Protein AF-A0A182IQT1-F1 (afdb_monomer)

InterPro domains:
  IPR043441 Junction-associated protein Tjap1/BEGAIN [PTHR28664] (55-244)
  IPR060087 BEGAIN-like, coiled-coil domain [PF27583] (63-150)

Secondary structure (DSSP, 8-state):
-HHHHHHHHHHHHHHHTTSS---S------------------------SSHHHHHHHHHHHHHHHHHHHHHHHHHHHHHHHHHHHHHHHHHHHHHHHHHHHHHHHHHHHHHHHHHHHHHHHHHHHHHHHHHHHHHHHHHHHHHHHHHHHHHHHHHHHHHHHHHHHHHHHHHHHHHHHHHHHHHT-GGGS----GGGS-HHHHHHHHHHHHHTTS----------------------------PPP--SSPPPP-----------

Organism: Anopheles atroparvus (NCBI:txid41427)

pLDDT: mean 73.9, std 24.23, range [28.66, 98.81]

Structure (mmCIF, N/CA/C/O backbone):
data_AF-A0A182IQT1-F1
#
_entry.id   AF-A0A182IQT1-F1
#
loop_
_atom_site.group_PDB
_atom_site.id
_atom_site.type_symbol
_atom_site.label_atom_id
_atom_site.label_alt_id
_atom_site.label_comp_id
_atom_site.label_asym_id
_atom_site.label_entity_id
_atom_site.label_seq_id
_atom_site.pdbx_PDB_ins_code
_atom_site.Cartn_x
_atom_site.Cartn_y
_atom_site.Cartn_z
_atom_site.occupancy
_atom_site.B_iso_or_equiv
_atom_site.auth_seq_id
_atom_site.auth_comp_id
_atom_site.auth_asym_id
_atom_site.auth_atom_id
_atom_site.pdbx_PDB_model_num
ATOM 1 N N . TYR A 1 1 ? 23.865 -16.070 -25.261 1.00 44.62 1 TYR A N 1
ATOM 2 C CA . TYR A 1 1 ? 23.721 -14.915 -26.166 1.00 44.62 1 TYR A CA 1
ATOM 3 C C . TYR A 1 1 ? 24.619 -13.744 -25.774 1.00 44.62 1 TYR A C 1
ATOM 5 O O . TYR A 1 1 ? 25.463 -13.401 -26.584 1.00 44.62 1 TYR A O 1
ATOM 13 N N . ALA A 1 2 ? 24.571 -13.219 -24.541 1.00 43.09 2 ALA A N 1
ATOM 14 C CA . ALA A 1 2 ? 25.462 -12.125 -24.106 1.00 43.09 2 ALA A CA 1
ATOM 15 C C . ALA A 1 2 ? 26.977 -12.415 -24.272 1.00 43.09 2 ALA A C 1
ATOM 17 O O . ALA A 1 2 ? 27.701 -11.603 -24.829 1.00 43.09 2 ALA A O 1
ATOM 18 N N . ARG A 1 3 ? 27.445 -13.627 -23.931 1.00 45.78 3 ARG A N 1
ATOM 19 C CA . ARG A 1 3 ? 28.861 -14.022 -24.123 1.00 45.78 3 ARG A CA 1
ATOM 20 C C . ARG A 1 3 ? 29.301 -14.205 -25.583 1.00 45.78 3 ARG A C 1
ATOM 22 O O . ARG A 1 3 ? 30.493 -14.239 -25.851 1.00 45.78 3 ARG A O 1
ATOM 29 N N . ALA A 1 4 ? 28.361 -14.359 -26.517 1.00 47.94 4 ALA A N 1
ATOM 30 C CA . ALA A 1 4 ? 28.690 -14.500 -27.938 1.00 47.94 4 ALA A CA 1
ATOM 31 C C . ALA A 1 4 ? 28.907 -13.129 -28.605 1.00 47.94 4 ALA A C 1
ATOM 33 O O . ALA A 1 4 ? 29.708 -13.017 -29.526 1.00 47.94 4 ALA A O 1
ATOM 34 N N . LEU A 1 5 ? 28.239 -12.088 -28.095 1.00 49.16 5 LEU A N 1
ATOM 35 C CA . LEU A 1 5 ? 28.383 -10.706 -28.556 1.00 49.16 5 LEU A CA 1
ATOM 36 C C . LEU A 1 5 ? 29.676 -10.055 -28.046 1.00 49.16 5 LEU A C 1
ATOM 38 O O . LEU A 1 5 ? 30.348 -9.375 -28.814 1.00 49.16 5 LEU A O 1
ATOM 42 N N . GLU A 1 6 ? 30.094 -10.340 -26.807 1.00 51.41 6 GLU A N 1
ATOM 43 C CA . GLU A 1 6 ? 31.389 -9.863 -26.288 1.00 51.41 6 GLU A CA 1
ATOM 44 C C . GLU A 1 6 ? 32.581 -10.429 -27.081 1.00 51.41 6 GLU A C 1
ATOM 46 O O . GLU A 1 6 ? 33.546 -9.715 -27.345 1.00 51.41 6 GLU A O 1
ATOM 51 N N . GLY A 1 7 ? 32.499 -11.686 -27.536 1.00 51.97 7 GLY A N 1
ATOM 52 C CA . GLY A 1 7 ? 33.536 -12.297 -28.376 1.00 51.97 7 GLY A CA 1
ATOM 53 C C . GLY A 1 7 ? 33.651 -11.674 -29.772 1.00 51.97 7 GLY A C 1
ATOM 54 O O . GLY A 1 7 ? 34.751 -11.590 -30.314 1.00 51.97 7 GLY A O 1
ATOM 55 N N . TRP A 1 8 ? 32.539 -11.195 -30.337 1.00 58.19 8 TRP A N 1
ATOM 56 C CA . TRP A 1 8 ? 32.523 -10.527 -31.642 1.00 58.19 8 TRP A CA 1
ATOM 57 C C . TRP A 1 8 ? 33.068 -9.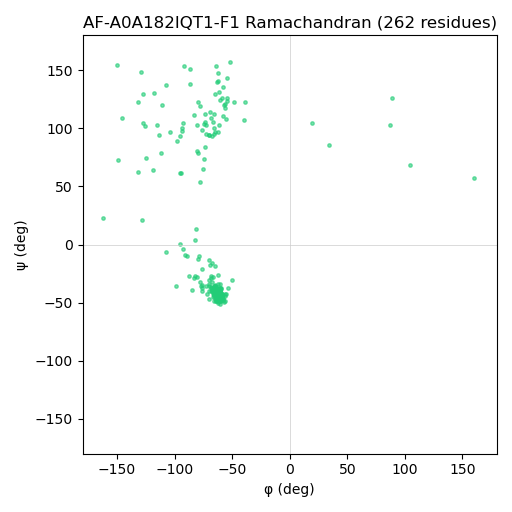093 -31.551 1.00 58.19 8 TRP A C 1
ATOM 59 O O . TRP A 1 8 ? 33.888 -8.689 -32.373 1.00 58.19 8 TRP A O 1
ATOM 69 N N . LEU A 1 9 ? 32.719 -8.365 -30.485 1.00 47.94 9 LEU A N 1
ATOM 70 C CA . LEU A 1 9 ? 33.191 -6.997 -30.252 1.00 47.94 9 LEU A CA 1
ATOM 71 C C . LEU A 1 9 ? 34.706 -6.939 -29.962 1.00 47.94 9 LEU A C 1
ATOM 73 O O . LEU A 1 9 ? 35.406 -6.060 -30.460 1.00 47.94 9 LEU A O 1
ATOM 77 N N . ILE A 1 10 ? 35.243 -7.925 -29.232 1.00 55.88 10 ILE A N 1
ATOM 78 C CA . ILE A 1 10 ? 36.692 -8.057 -28.989 1.00 55.88 10 ILE A CA 1
ATOM 79 C C . ILE A 1 10 ? 37.446 -8.465 -30.272 1.00 55.88 10 ILE A C 1
ATOM 81 O O . ILE A 1 10 ? 38.595 -8.058 -30.464 1.00 55.88 10 ILE A O 1
ATOM 85 N N . GLY A 1 11 ? 36.806 -9.223 -31.170 1.00 48.81 11 GLY A N 1
ATOM 86 C CA . GLY A 1 11 ? 37.346 -9.571 -32.490 1.00 48.81 11 GLY A CA 1
ATOM 87 C C . GLY A 1 11 ? 37.498 -8.352 -33.404 1.00 48.81 11 GLY A C 1
ATOM 88 O O . GLY A 1 11 ? 38.589 -8.108 -33.918 1.00 48.81 11 GLY A O 1
ATOM 89 N N . CYS A 1 12 ? 36.454 -7.526 -33.517 1.00 51.03 12 CYS A N 1
ATOM 90 C CA . CYS A 1 12 ? 36.481 -6.313 -34.341 1.00 51.03 12 CYS A CA 1
ATOM 91 C C . CYS A 1 12 ? 37.475 -5.253 -33.831 1.00 51.03 12 CYS A C 1
ATOM 93 O O . CYS A 1 12 ? 38.149 -4.610 -34.634 1.00 51.03 12 CYS A O 1
ATOM 95 N N . GLN A 1 13 ? 37.652 -5.103 -32.511 1.00 46.56 13 GLN A N 1
ATOM 96 C CA . GLN A 1 13 ? 38.614 -4.134 -31.966 1.00 46.56 13 GLN A CA 1
ATOM 97 C C . GLN A 1 13 ? 40.081 -4.524 -32.251 1.00 46.56 13 GLN A C 1
ATOM 99 O O . GLN A 1 13 ? 40.950 -3.658 -32.360 1.00 46.56 13 GLN A O 1
ATOM 104 N N . ARG A 1 14 ? 40.375 -5.827 -32.383 1.00 46.53 14 ARG A N 1
ATOM 105 C CA . ARG A 1 14 ? 41.732 -6.344 -32.636 1.00 46.53 14 ARG A CA 1
ATOM 106 C C . ARG A 1 14 ? 42.127 -6.278 -34.115 1.00 46.53 14 ARG A C 1
ATOM 108 O O . ARG A 1 14 ? 43.310 -6.125 -34.411 1.00 46.53 14 ARG A O 1
ATOM 115 N N . GLU A 1 15 ? 41.159 -6.332 -35.024 1.00 43.62 15 GLU A N 1
ATOM 116 C CA . GLU A 1 15 ? 41.388 -6.214 -36.470 1.00 43.62 15 GLU A CA 1
ATOM 117 C C . GLU A 1 15 ? 41.617 -4.747 -36.890 1.00 43.62 15 GLU A C 1
ATOM 119 O O . GLU A 1 15 ? 42.487 -4.465 -37.715 1.00 43.62 15 GLU A O 1
ATOM 124 N N . SER A 1 16 ? 40.980 -3.795 -36.196 1.00 43.28 16 SER A N 1
ATOM 125 C CA . SER A 1 16 ? 41.213 -2.351 -36.371 1.00 43.28 16 SER A CA 1
ATOM 126 C C . SER A 1 16 ? 42.596 -1.876 -35.890 1.00 43.28 16 SER A C 1
ATOM 128 O O . SER A 1 16 ? 43.151 -0.927 -36.440 1.00 43.28 16 SER A O 1
ATOM 130 N N . ALA A 1 17 ? 43.211 -2.561 -34.917 1.00 43.38 17 ALA A N 1
ATOM 131 C CA . ALA A 1 17 ? 44.550 -2.221 -34.416 1.00 43.38 17 ALA A CA 1
ATOM 132 C C . ALA A 1 17 ? 45.704 -2.714 -35.321 1.00 43.38 17 ALA A C 1
ATOM 134 O O . ALA A 1 17 ? 46.842 -2.280 -35.157 1.00 43.38 17 ALA A O 1
ATOM 135 N N . SER A 1 18 ? 45.433 -3.595 -36.293 1.00 42.44 18 SER A N 1
ATOM 136 C CA . SER A 1 18 ? 46.443 -4.132 -37.223 1.00 42.44 18 SER A CA 1
ATOM 137 C C . SER A 1 18 ? 46.632 -3.284 -38.493 1.00 42.44 18 SER A C 1
ATOM 139 O O . SER A 1 18 ? 47.558 -3.548 -39.266 1.00 42.44 18 SER A O 1
ATOM 141 N N . VAL A 1 19 ? 45.770 -2.291 -38.741 1.00 47.19 19 VAL A N 1
ATOM 142 C CA . VAL A 1 19 ? 45.749 -1.518 -40.002 1.00 47.19 19 VAL A CA 1
ATOM 143 C C . VAL A 1 19 ? 46.277 -0.082 -39.833 1.00 47.19 19 VAL A C 1
ATOM 145 O O . VAL A 1 19 ? 46.547 0.601 -40.816 1.00 47.19 19 VAL A O 1
ATOM 148 N N . GLN A 1 20 ? 46.566 0.363 -38.608 1.00 43.06 20 GLN A N 1
ATOM 149 C CA . GLN A 1 20 ? 47.192 1.666 -38.326 1.00 43.06 20 GLN A CA 1
ATOM 150 C C . GLN A 1 20 ? 48.717 1.550 -38.196 1.00 43.06 20 GLN A C 1
ATOM 152 O O . GLN A 1 20 ? 49.304 1.802 -37.149 1.00 43.06 20 GLN A O 1
ATOM 157 N N . GLY A 1 21 ? 49.373 1.126 -39.276 1.00 42.53 21 GLY A N 1
ATOM 158 C CA . GLY A 1 21 ? 50.827 0.938 -39.284 1.00 42.53 21 GLY A CA 1
ATOM 159 C C . GLY A 1 21 ? 51.468 0.861 -40.666 1.00 42.53 21 GLY A C 1
ATOM 160 O O . GLY A 1 21 ? 52.542 0.278 -40.800 1.00 42.53 21 GLY A O 1
ATOM 161 N N . ARG A 1 22 ? 50.832 1.409 -41.709 1.00 42.84 22 ARG A N 1
ATOM 162 C CA . ARG A 1 22 ? 51.473 1.566 -43.021 1.00 42.84 22 ARG A CA 1
ATOM 163 C C . ARG A 1 22 ? 51.395 3.011 -43.489 1.00 42.84 22 ARG A C 1
ATOM 165 O O . ARG A 1 22 ? 50.371 3.490 -43.953 1.00 42.84 22 ARG A O 1
ATOM 172 N N . ASP A 1 23 ? 52.533 3.665 -43.328 1.00 38.56 23 ASP A N 1
ATOM 173 C CA . ASP A 1 23 ? 52.943 4.900 -43.979 1.00 38.56 23 ASP A CA 1
ATOM 174 C C . ASP A 1 23 ? 52.707 4.830 -45.507 1.00 38.56 23 ASP A C 1
ATOM 176 O O . ASP A 1 23 ? 53.242 3.917 -46.148 1.00 38.56 23 ASP A O 1
ATOM 180 N N . PRO A 1 24 ? 51.932 5.747 -46.122 1.00 42.91 24 PRO A N 1
ATOM 181 C CA . PRO A 1 24 ? 51.773 5.782 -47.570 1.00 42.91 24 PRO A CA 1
ATOM 182 C C . PRO A 1 24 ? 52.920 6.513 -48.290 1.00 42.91 24 PRO A C 1
ATOM 184 O O . PRO A 1 24 ? 52.889 6.618 -49.513 1.00 42.91 24 PRO A O 1
ATOM 187 N N . ARG A 1 25 ? 53.975 6.976 -47.601 1.00 42.06 25 ARG A N 1
ATOM 188 C CA . ARG A 1 25 ? 55.187 7.503 -48.254 1.00 42.06 25 ARG A CA 1
ATOM 189 C C . ARG A 1 25 ? 56.274 6.441 -48.391 1.00 42.06 25 ARG A C 1
ATOM 191 O O . ARG A 1 25 ? 57.398 6.608 -47.928 1.00 42.06 25 ARG A O 1
ATOM 198 N N . ARG A 1 26 ? 55.983 5.366 -49.127 1.00 37.97 26 ARG A N 1
ATOM 199 C CA . ARG A 1 26 ? 57.046 4.634 -49.829 1.00 37.97 26 ARG A CA 1
ATOM 200 C C . ARG A 1 26 ? 57.124 5.129 -51.261 1.00 37.97 26 ARG A C 1
ATOM 202 O O . ARG A 1 26 ? 56.428 4.655 -52.150 1.00 37.97 26 ARG A O 1
ATOM 209 N N . GLN A 1 27 ? 58.016 6.100 -51.424 1.00 46.22 27 GLN A N 1
ATOM 210 C CA . GLN A 1 27 ? 58.723 6.394 -52.660 1.00 46.22 27 GLN A CA 1
ATOM 211 C C . GLN A 1 27 ? 59.103 5.071 -53.353 1.00 46.22 27 GLN A C 1
ATOM 213 O O . GLN A 1 27 ? 59.782 4.228 -52.764 1.00 46.22 27 GLN A O 1
ATOM 218 N N . CYS A 1 28 ? 58.655 4.887 -54.588 1.00 28.66 28 CYS A N 1
ATOM 219 C CA . CYS A 1 28 ? 59.208 3.920 -55.531 1.00 28.66 28 CYS A CA 1
ATOM 220 C C . CYS A 1 28 ? 59.492 4.655 -56.847 1.00 28.66 28 CYS A C 1
ATOM 222 O O . CYS A 1 28 ? 58.874 5.690 -57.104 1.00 28.66 28 CYS A O 1
ATOM 224 N N . PRO A 1 29 ? 60.521 4.209 -57.577 1.00 36.62 29 PRO A N 1
ATOM 225 C CA . PRO A 1 29 ? 61.505 5.080 -58.201 1.00 36.62 29 PRO A CA 1
ATOM 226 C C . PRO A 1 29 ? 61.057 5.555 -59.581 1.00 36.62 29 PRO A C 1
ATOM 228 O O . PRO A 1 29 ? 60.352 4.847 -60.293 1.00 36.62 29 PRO A O 1
ATOM 231 N N . GLU A 1 30 ? 61.529 6.738 -59.966 1.00 37.75 30 GLU A N 1
ATOM 232 C CA . GLU A 1 30 ? 61.633 7.140 -61.367 1.00 37.75 30 GLU A CA 1
ATOM 233 C C . GLU A 1 30 ? 62.614 6.171 -62.049 1.00 37.75 30 GLU A C 1
ATOM 235 O O . GLU A 1 30 ? 63.830 6.297 -61.908 1.00 37.75 30 GLU A O 1
ATOM 240 N N . GLU A 1 31 ? 62.093 5.136 -62.708 1.00 35.12 31 GLU A N 1
ATOM 241 C CA . GLU A 1 31 ? 62.893 4.299 -63.596 1.00 35.12 31 GLU A CA 1
ATOM 242 C C . GLU A 1 31 ? 62.978 4.967 -64.969 1.00 35.12 31 GLU A C 1
ATOM 244 O O . GLU A 1 31 ? 61.998 5.082 -65.708 1.00 35.12 31 GLU A O 1
ATOM 249 N N . ASP A 1 32 ? 64.200 5.410 -65.268 1.00 44.69 32 ASP A N 1
ATOM 250 C CA . ASP A 1 32 ? 64.727 5.736 -66.586 1.00 44.69 32 ASP A CA 1
ATOM 251 C C . ASP A 1 32 ? 64.250 4.728 -67.644 1.00 44.69 32 ASP A C 1
ATOM 253 O O . ASP A 1 32 ? 64.757 3.609 -67.755 1.00 44.69 32 ASP A O 1
ATOM 257 N N . LEU A 1 33 ? 63.325 5.161 -68.498 1.00 38.97 33 LEU A N 1
ATOM 258 C CA . LEU A 1 33 ? 62.999 4.484 -69.746 1.00 38.97 33 LEU A CA 1
ATOM 259 C C . LEU A 1 33 ? 63.414 5.363 -70.926 1.00 38.97 33 LEU A C 1
ATOM 261 O O . LEU A 1 33 ? 62.664 6.190 -71.435 1.00 38.97 33 LEU A O 1
ATOM 265 N N . GLY A 1 34 ? 64.632 5.096 -71.403 1.00 37.44 34 GLY A N 1
ATOM 266 C CA . GLY A 1 34 ? 64.855 5.025 -72.844 1.00 37.44 34 GLY A CA 1
ATOM 267 C C . GLY A 1 34 ? 65.556 6.205 -73.505 1.00 37.44 34 GLY A C 1
ATOM 268 O O . GLY A 1 34 ? 65.022 6.821 -74.423 1.00 37.44 34 GLY A O 1
ATOM 269 N N . LYS A 1 35 ? 66.847 6.388 -73.203 1.00 46.12 35 LYS A N 1
ATOM 270 C CA . LYS A 1 35 ? 67.810 6.696 -74.272 1.00 46.12 35 LYS A CA 1
ATOM 271 C C . LYS A 1 35 ? 67.890 5.478 -75.197 1.00 46.12 35 LYS A C 1
ATOM 273 O O . LYS A 1 35 ? 68.631 4.541 -74.920 1.00 46.12 35 LYS A O 1
ATOM 278 N N . LEU A 1 36 ? 67.154 5.505 -76.304 1.00 37.56 36 LEU A N 1
ATOM 279 C CA . LEU A 1 36 ? 67.365 4.603 -77.435 1.00 37.56 36 LEU A CA 1
ATOM 280 C C . LEU A 1 36 ? 67.799 5.417 -78.658 1.00 37.56 36 LEU A C 1
ATOM 282 O O . LEU A 1 36 ? 67.032 6.143 -79.279 1.00 37.56 36 LEU A O 1
ATOM 286 N N . ALA A 1 37 ? 69.107 5.326 -78.896 1.00 38.03 37 ALA A N 1
ATOM 287 C CA . ALA A 1 37 ? 69.824 5.413 -80.161 1.00 38.03 37 ALA A CA 1
ATOM 288 C C . ALA A 1 37 ? 69.104 6.080 -81.351 1.00 38.03 37 ALA A C 1
ATOM 290 O O . ALA A 1 37 ? 68.339 5.457 -82.083 1.00 38.03 37 ALA A O 1
ATOM 291 N N . ARG A 1 38 ? 69.505 7.317 -81.656 1.00 37.88 38 ARG A N 1
ATOM 292 C CA . ARG A 1 38 ? 69.340 7.904 -82.988 1.00 37.88 38 ARG A CA 1
ATOM 293 C C . ARG A 1 38 ? 70.470 7.378 -83.890 1.00 37.88 38 ARG A C 1
ATOM 295 O O . ARG A 1 38 ? 71.479 8.050 -84.070 1.00 37.88 38 ARG A O 1
ATOM 302 N N . VAL A 1 39 ? 70.327 6.159 -84.415 1.00 38.88 39 VAL A N 1
ATOM 303 C CA . VAL A 1 39 ? 71.129 5.673 -85.554 1.00 38.88 39 VAL A CA 1
ATOM 304 C C . VAL A 1 39 ? 70.323 5.961 -86.815 1.00 38.88 39 VAL A C 1
ATOM 306 O O . VAL A 1 39 ? 69.369 5.259 -87.134 1.00 38.88 39 VAL A O 1
ATOM 309 N N . GLY A 1 40 ? 70.678 7.043 -87.507 1.00 35.78 40 GLY A N 1
ATOM 310 C CA . GLY A 1 40 ? 70.155 7.339 -88.836 1.00 35.78 40 GLY A CA 1
ATOM 311 C C . GLY A 1 40 ? 70.780 6.387 -89.849 1.00 35.78 40 GLY A C 1
ATOM 312 O O . GLY A 1 40 ? 71.880 6.638 -90.333 1.00 35.78 40 GLY A O 1
ATOM 313 N N . PHE A 1 41 ? 70.090 5.287 -90.141 1.00 32.78 41 PHE A N 1
ATOM 314 C CA . PHE A 1 41 ? 70.366 4.457 -91.307 1.00 32.78 41 PHE A CA 1
ATOM 315 C C . PHE A 1 41 ? 69.765 5.162 -92.530 1.00 32.78 41 PHE A C 1
ATOM 317 O O . PHE A 1 41 ? 68.563 5.417 -92.582 1.00 32.78 41 PHE A O 1
ATOM 324 N N . SER A 1 42 ? 70.615 5.516 -93.491 1.00 42.25 42 SER A N 1
ATOM 325 C CA . SER A 1 42 ? 70.193 5.986 -94.809 1.00 42.25 42 SER A CA 1
ATOM 326 C C . SER A 1 42 ? 69.684 4.775 -95.594 1.00 42.25 42 SER A C 1
ATOM 328 O O . SER A 1 42 ? 70.471 3.877 -95.890 1.00 42.25 42 SER A O 1
ATOM 330 N N . ILE A 1 43 ? 68.381 4.712 -95.881 1.00 38.22 43 ILE A N 1
ATOM 331 C CA . ILE A 1 43 ? 67.803 3.738 -96.817 1.00 38.22 43 ILE A CA 1
ATOM 332 C C . ILE A 1 43 ? 66.875 4.485 -97.770 1.00 38.22 43 ILE A C 1
ATOM 334 O O . ILE A 1 43 ? 65.950 5.182 -97.360 1.00 38.22 43 ILE A O 1
ATOM 338 N N . GLU A 1 44 ? 67.194 4.330 -99.048 1.00 37.34 44 GLU A N 1
ATOM 339 C CA . GLU A 1 44 ? 66.454 4.785 -100.216 1.00 37.34 44 GLU A CA 1
ATOM 340 C C . GLU A 1 44 ? 64.971 4.363 -100.236 1.00 37.34 44 GLU A C 1
ATOM 342 O O . GLU A 1 44 ? 64.585 3.364 -99.622 1.00 37.34 44 GLU A O 1
ATOM 347 N N . PRO A 1 45 ? 64.116 5.089 -100.980 1.00 44.84 45 PRO A N 1
ATOM 348 C CA . PRO A 1 45 ? 62.680 4.888 -100.945 1.00 44.84 45 PRO A CA 1
ATOM 349 C C . PRO A 1 45 ? 62.290 3.699 -101.826 1.00 44.84 45 PRO A C 1
ATOM 351 O O . PRO A 1 45 ? 62.173 3.816 -103.043 1.00 44.84 45 PRO A O 1
ATOM 354 N N . HIS A 1 46 ? 62.000 2.555 -101.213 1.00 42.72 46 HIS A N 1
ATOM 355 C CA . HIS A 1 46 ? 61.304 1.465 -101.892 1.00 42.72 46 HIS A CA 1
ATOM 356 C C . HIS A 1 46 ? 60.077 1.023 -101.081 1.00 42.72 46 HIS A C 1
ATOM 358 O O . HIS A 1 46 ? 60.193 0.376 -100.049 1.00 42.72 46 HIS A O 1
ATOM 364 N N . ARG A 1 47 ? 58.893 1.428 -101.577 1.00 52.12 47 ARG A N 1
ATOM 365 C CA . ARG A 1 47 ? 57.519 1.009 -101.211 1.00 52.12 47 ARG A CA 1
ATOM 366 C C . ARG A 1 47 ? 57.277 0.653 -99.729 1.00 52.12 47 ARG A C 1
ATOM 368 O O . ARG A 1 47 ? 57.216 -0.518 -99.373 1.00 52.12 47 ARG A O 1
ATOM 375 N N . VAL A 1 48 ? 56.982 1.662 -98.904 1.00 47.81 48 VAL A N 1
ATOM 376 C CA . VAL A 1 48 ? 56.437 1.500 -97.536 1.00 47.81 48 VAL A CA 1
ATOM 377 C C . VAL A 1 48 ? 55.226 2.428 -97.354 1.00 47.81 48 VAL A C 1
ATOM 379 O O . VAL A 1 48 ? 55.258 3.377 -96.584 1.00 47.81 48 VAL A O 1
ATOM 382 N N . GLY A 1 49 ? 54.168 2.221 -98.141 1.00 48.72 49 GLY A N 1
ATOM 383 C CA . GLY A 1 49 ? 52.932 3.016 -98.037 1.00 48.72 49 GLY A CA 1
ATOM 384 C C . GLY A 1 49 ? 51.935 2.465 -97.015 1.00 48.72 49 GLY A C 1
ATOM 385 O O . GLY A 1 49 ? 51.170 3.217 -96.427 1.00 48.72 49 GLY A O 1
ATOM 386 N N . GLU A 1 50 ? 51.962 1.156 -96.763 1.00 48.91 50 GLU A N 1
ATOM 387 C CA . GLU A 1 50 ? 50.919 0.494 -95.970 1.00 48.91 50 GLU A CA 1
ATOM 388 C C . GLU A 1 50 ? 51.346 0.279 -94.503 1.00 48.91 50 GLU A C 1
ATOM 390 O O . GLU A 1 50 ? 50.549 0.497 -93.599 1.00 48.91 50 GLU A O 1
ATOM 395 N N . GLY A 1 51 ? 52.622 -0.015 -94.215 1.00 48.94 51 GLY A N 1
ATOM 396 C CA . GLY A 1 51 ? 53.093 -0.278 -92.841 1.00 48.94 51 GLY A CA 1
ATOM 397 C C . GLY A 1 51 ? 53.126 0.938 -91.896 1.00 48.94 51 GLY A C 1
ATOM 398 O O . GLY A 1 51 ? 52.841 0.796 -90.711 1.00 48.94 51 GLY A O 1
ATOM 399 N N . PHE A 1 52 ? 53.425 2.142 -92.399 1.00 53.28 52 PHE A N 1
ATOM 400 C CA . PHE A 1 52 ? 53.535 3.366 -91.580 1.00 53.28 52 PHE A CA 1
ATOM 401 C C . PHE A 1 52 ? 52.162 3.945 -91.198 1.00 53.28 52 PHE A C 1
ATOM 403 O O . PHE A 1 52 ? 51.968 4.410 -90.077 1.00 53.28 52 PHE A O 1
ATOM 410 N N . HIS A 1 53 ? 51.182 3.853 -92.104 1.00 56.56 53 HIS A N 1
ATOM 411 C CA . HIS A 1 53 ? 49.797 4.234 -91.822 1.00 56.56 53 HIS A CA 1
ATOM 412 C C . HIS A 1 53 ? 49.115 3.266 -90.847 1.00 56.56 53 HIS A C 1
ATOM 414 O O . HIS A 1 53 ? 48.348 3.714 -89.998 1.00 56.56 53 HIS A O 1
ATOM 420 N N . LEU A 1 54 ? 49.417 1.961 -90.908 1.00 60.78 54 LEU A N 1
ATOM 421 C CA . LEU A 1 54 ? 48.935 1.005 -89.904 1.00 60.78 54 LEU A CA 1
ATOM 422 C C . LEU A 1 54 ? 49.529 1.281 -88.513 1.00 60.78 54 LEU A C 1
ATOM 424 O O . LEU A 1 54 ? 48.790 1.260 -87.531 1.00 60.78 54 LEU A O 1
ATOM 428 N N . GLN A 1 55 ? 50.827 1.589 -88.429 1.00 60.19 55 GLN A N 1
ATOM 429 C CA . GLN A 1 55 ? 51.499 1.937 -87.172 1.00 60.19 55 GLN A CA 1
ATOM 430 C C . GLN A 1 55 ? 50.892 3.201 -86.538 1.00 60.19 55 GLN A C 1
ATOM 432 O O . GLN A 1 55 ? 50.526 3.195 -85.366 1.00 60.19 55 GLN A O 1
ATOM 437 N N . GLN A 1 56 ? 50.710 4.263 -87.329 1.00 68.31 56 GLN A N 1
ATOM 438 C CA . GLN A 1 56 ? 50.155 5.533 -86.857 1.00 68.31 56 GLN A CA 1
ATOM 439 C C . GLN A 1 56 ? 48.671 5.421 -86.467 1.00 68.31 56 GLN A C 1
ATOM 441 O O . GLN A 1 56 ? 48.249 6.002 -85.470 1.00 68.31 56 GLN A O 1
ATOM 446 N N . ASN A 1 57 ? 47.880 4.633 -87.202 1.00 71.25 57 ASN A N 1
ATOM 447 C CA . ASN A 1 57 ? 46.492 4.348 -86.827 1.00 71.25 57 ASN A CA 1
ATOM 448 C C . ASN A 1 57 ? 46.406 3.549 -85.517 1.00 71.25 57 ASN A C 1
ATOM 450 O O . ASN A 1 57 ? 45.521 3.812 -84.705 1.00 71.25 57 ASN A O 1
ATOM 454 N N . CYS A 1 58 ? 47.340 2.623 -85.283 1.00 78.88 58 CYS A N 1
ATOM 455 C CA . CYS A 1 58 ? 47.429 1.863 -84.037 1.00 78.88 58 CYS A CA 1
ATOM 456 C C . CYS A 1 58 ? 47.769 2.774 -82.843 1.00 78.88 58 CYS A C 1
ATOM 458 O O . CYS A 1 58 ? 47.124 2.694 -81.802 1.00 78.88 58 CYS A O 1
ATOM 460 N N . GLU A 1 59 ? 48.714 3.705 -83.004 1.00 78.88 59 GLU A N 1
ATOM 461 C CA . GLU A 1 59 ? 49.077 4.677 -81.961 1.00 78.88 59 GLU A CA 1
ATOM 462 C C . GLU A 1 59 ? 47.925 5.633 -81.609 1.00 78.88 59 GLU A C 1
ATOM 464 O O . GLU A 1 59 ? 47.677 5.894 -80.432 1.00 78.88 59 GLU A O 1
ATOM 469 N N . VAL A 1 60 ? 47.179 6.118 -82.607 1.00 84.06 60 VAL A N 1
ATOM 470 C CA . VAL A 1 60 ? 45.997 6.970 -82.382 1.00 84.06 60 VAL A CA 1
ATOM 471 C C . VAL A 1 60 ? 44.875 6.193 -81.691 1.00 84.06 60 VAL A C 1
ATOM 473 O O . VAL A 1 60 ? 44.229 6.720 -80.785 1.00 84.06 60 VAL A O 1
ATOM 476 N N . GLN A 1 61 ? 44.661 4.933 -82.076 1.00 87.12 61 GLN A N 1
ATOM 477 C CA . GLN A 1 61 ? 43.670 4.065 -81.444 1.00 87.12 61 GLN A CA 1
ATOM 478 C C . GLN A 1 61 ? 44.023 3.778 -79.976 1.00 87.12 61 GLN A C 1
ATOM 480 O O . GLN A 1 61 ? 43.155 3.889 -79.112 1.00 87.12 61 GLN A O 1
ATOM 485 N N . LEU A 1 62 ? 45.295 3.500 -79.678 1.00 89.06 62 LEU A N 1
ATOM 486 C CA . LEU A 1 62 ? 45.791 3.314 -78.311 1.00 89.06 62 LEU A CA 1
ATOM 487 C C . LEU A 1 62 ? 45.668 4.595 -77.475 1.00 89.06 62 LEU A C 1
ATOM 489 O O . LEU A 1 62 ? 45.261 4.538 -76.318 1.00 89.06 62 LEU A O 1
ATOM 493 N N . ALA A 1 63 ? 45.979 5.764 -78.043 1.00 89.56 63 ALA A N 1
ATOM 494 C CA . ALA A 1 63 ? 45.834 7.044 -77.348 1.00 89.56 63 ALA A CA 1
ATOM 495 C C . ALA A 1 63 ? 44.366 7.358 -77.010 1.00 89.56 63 ALA A C 1
ATOM 497 O O . ALA A 1 63 ? 44.074 7.815 -75.904 1.00 89.56 63 ALA A O 1
ATOM 498 N N . ALA A 1 64 ? 43.441 7.071 -77.931 1.00 92.31 64 ALA A N 1
ATOM 499 C CA . ALA A 1 64 ? 42.008 7.198 -77.683 1.00 92.31 64 ALA A CA 1
ATOM 500 C C . ALA A 1 64 ? 41.531 6.227 -76.591 1.00 92.31 64 ALA A C 1
ATOM 502 O O . ALA A 1 64 ? 40.770 6.619 -75.708 1.00 92.31 64 ALA A O 1
ATOM 503 N N . GLU A 1 65 ? 42.014 4.983 -76.604 1.00 94.81 65 GLU A N 1
ATOM 504 C CA . GLU A 1 65 ? 41.703 3.990 -75.573 1.00 94.81 65 GLU A CA 1
ATOM 505 C C . GLU A 1 65 ? 42.234 4.408 -74.193 1.00 94.81 65 GLU A C 1
ATOM 507 O O . GLU A 1 65 ? 41.507 4.328 -73.204 1.00 94.81 65 GLU A O 1
ATOM 512 N N . ILE A 1 66 ? 43.453 4.950 -74.119 1.00 94.06 66 ILE A N 1
ATOM 513 C CA . ILE A 1 66 ? 44.022 5.505 -72.883 1.00 94.06 66 ILE A CA 1
ATOM 514 C C . ILE A 1 66 ? 43.151 6.641 -72.339 1.00 94.06 66 ILE A C 1
ATOM 516 O O . ILE A 1 66 ? 42.930 6.711 -71.131 1.00 94.06 66 ILE A O 1
ATOM 520 N N . GLU A 1 67 ? 42.651 7.526 -73.199 1.00 94.75 67 GLU A N 1
ATOM 521 C CA . GLU A 1 67 ? 41.810 8.642 -72.760 1.00 94.75 67 GLU A CA 1
ATOM 522 C C . GLU A 1 67 ? 40.447 8.163 -72.240 1.00 94.75 67 GLU A C 1
ATOM 524 O O . GLU A 1 67 ? 39.988 8.607 -71.186 1.00 94.75 67 GLU A O 1
ATOM 529 N N . VAL A 1 68 ? 39.842 7.173 -72.905 1.00 96.12 68 VAL A N 1
ATOM 530 C CA . VAL A 1 68 ? 38.616 6.518 -72.424 1.00 96.12 68 VAL A CA 1
ATOM 531 C C . VAL A 1 68 ? 38.848 5.848 -71.068 1.00 96.12 68 VAL A C 1
ATOM 533 O O . VAL A 1 68 ? 38.039 6.015 -70.153 1.00 96.12 68 VAL A O 1
ATOM 536 N N . LEU A 1 69 ? 39.963 5.132 -70.899 1.00 96.38 69 LEU A N 1
ATOM 537 C CA . LEU A 1 69 ? 40.312 4.479 -69.636 1.00 96.38 69 LEU A CA 1
ATOM 538 C C . LEU A 1 69 ? 40.565 5.492 -68.511 1.00 96.38 69 LEU A C 1
ATOM 540 O O . LEU A 1 69 ? 40.141 5.257 -67.381 1.00 96.38 69 LEU A O 1
ATOM 544 N N . LYS A 1 70 ? 41.201 6.632 -68.803 1.00 96.19 70 LYS A N 1
ATOM 545 C CA . LYS A 1 70 ? 41.392 7.725 -67.836 1.00 96.19 70 LYS A CA 1
ATOM 546 C C . LYS A 1 70 ? 40.065 8.339 -67.398 1.00 96.19 70 LYS A C 1
ATOM 548 O O . LYS A 1 70 ? 39.865 8.522 -66.199 1.00 96.19 70 LYS A O 1
ATOM 553 N N . SER A 1 71 ? 39.159 8.612 -68.340 1.00 96.56 71 SER A N 1
ATOM 554 C CA . SER A 1 71 ? 37.817 9.120 -68.029 1.00 96.56 71 SER A CA 1
ATOM 555 C C . SER A 1 71 ? 37.046 8.126 -67.162 1.00 96.56 71 SER A C 1
ATOM 557 O O . SER A 1 71 ? 36.534 8.494 -66.109 1.00 96.56 71 SER A O 1
ATOM 559 N N . ALA A 1 72 ? 37.040 6.845 -67.542 1.00 97.00 72 ALA A N 1
ATOM 560 C CA . ALA A 1 72 ? 36.378 5.798 -66.771 1.00 97.00 72 ALA A CA 1
ATOM 561 C C . ALA A 1 72 ? 36.977 5.650 -65.361 1.00 97.00 72 ALA A C 1
ATOM 563 O O . ALA A 1 72 ? 36.243 5.452 -64.392 1.00 97.00 72 ALA A O 1
ATOM 564 N N . LEU A 1 73 ? 38.301 5.773 -65.218 1.00 97.38 73 LEU A N 1
ATOM 565 C CA . LEU A 1 73 ? 38.967 5.748 -63.918 1.00 97.38 73 LEU A CA 1
ATOM 566 C C . LEU A 1 73 ? 38.563 6.949 -63.052 1.00 97.38 73 LEU A C 1
ATOM 568 O O . LEU A 1 73 ? 38.295 6.764 -61.866 1.00 97.38 73 LEU A O 1
ATOM 572 N N . ALA A 1 74 ? 38.478 8.151 -63.629 1.00 97.12 74 ALA A N 1
ATOM 573 C CA . ALA A 1 74 ? 38.029 9.353 -62.927 1.00 97.12 74 ALA A CA 1
ATOM 574 C C . ALA A 1 74 ? 36.574 9.227 -62.443 1.00 97.12 74 ALA A C 1
ATOM 576 O O . ALA A 1 74 ? 36.291 9.520 -61.279 1.00 97.12 74 ALA A O 1
ATOM 577 N N . ASP A 1 75 ? 35.679 8.699 -63.283 1.00 97.38 75 ASP A N 1
ATOM 578 C CA . ASP A 1 75 ? 34.282 8.432 -62.918 1.00 97.38 75 ASP A CA 1
ATOM 579 C C . ASP A 1 75 ? 34.191 7.429 -61.763 1.00 97.38 75 ASP A C 1
ATOM 581 O O . ASP A 1 75 ? 33.455 7.637 -60.794 1.00 97.38 75 ASP A O 1
ATOM 585 N N . LYS A 1 76 ? 34.986 6.351 -61.817 1.00 97.69 76 LYS A N 1
ATOM 586 C CA . LYS A 1 76 ? 35.070 5.376 -60.722 1.00 97.69 76 LYS A CA 1
ATOM 587 C C . LYS A 1 76 ? 35.629 5.986 -59.443 1.00 97.69 76 LYS A C 1
ATOM 589 O O . LYS A 1 76 ? 35.131 5.660 -58.370 1.00 97.69 76 LYS A O 1
ATOM 594 N N . HIS A 1 77 ? 36.608 6.882 -59.536 1.00 97.75 77 HIS A N 1
ATOM 595 C CA . HIS A 1 77 ? 37.157 7.583 -58.377 1.00 97.75 77 HIS A CA 1
ATOM 596 C C . HIS A 1 77 ? 36.117 8.514 -57.737 1.00 97.75 77 HIS A C 1
ATOM 598 O O . HIS A 1 77 ? 35.950 8.508 -56.521 1.00 97.75 77 HIS A O 1
ATOM 604 N N . SER A 1 78 ? 35.351 9.247 -58.550 1.00 97.56 78 SER A N 1
ATOM 605 C CA . SER A 1 78 ? 34.240 10.078 -58.073 1.00 97.56 78 SER A CA 1
ATOM 606 C C . SER A 1 78 ? 33.150 9.239 -57.397 1.00 97.56 78 SER A C 1
ATOM 608 O O . SER A 1 78 ? 32.702 9.573 -56.299 1.00 97.56 78 SER A O 1
ATOM 610 N N . GLN A 1 79 ? 32.777 8.104 -57.999 1.00 98.12 79 GLN A N 1
ATOM 611 C CA . GLN A 1 79 ? 31.820 7.165 -57.414 1.00 98.12 79 GLN A CA 1
ATOM 612 C C . GLN A 1 79 ? 32.311 6.602 -56.071 1.00 98.12 79 GLN A C 1
ATOM 614 O O . GLN A 1 79 ? 31.520 6.465 -55.137 1.00 98.12 79 GLN A O 1
ATOM 619 N N . LEU A 1 80 ? 33.606 6.293 -55.965 1.00 97.94 80 LEU A N 1
ATOM 620 C CA . LEU A 1 80 ? 34.225 5.788 -54.743 1.00 97.94 80 LEU A CA 1
ATOM 621 C C . LEU A 1 80 ? 34.158 6.834 -53.623 1.00 97.94 80 LEU A C 1
ATOM 623 O O . LEU A 1 80 ? 33.662 6.515 -52.548 1.00 97.94 80 LEU A O 1
ATOM 627 N N . LEU A 1 81 ? 34.536 8.088 -53.889 1.00 98.06 81 LEU A N 1
ATOM 628 C CA . LEU A 1 81 ? 34.457 9.178 -52.903 1.00 98.06 81 LEU A CA 1
ATOM 629 C C . LEU A 1 81 ? 33.019 9.449 -52.430 1.00 98.06 81 LEU A C 1
ATOM 631 O O . LEU A 1 81 ? 32.783 9.717 -51.249 1.00 98.06 81 LEU A O 1
ATOM 635 N N . ALA A 1 82 ? 32.040 9.363 -53.336 1.00 97.81 82 ALA A N 1
ATOM 636 C CA . ALA A 1 82 ? 30.629 9.496 -52.978 1.00 97.81 82 ALA A CA 1
ATOM 637 C C . ALA A 1 82 ? 30.173 8.357 -52.051 1.00 97.81 82 ALA A C 1
ATOM 639 O O . ALA A 1 82 ? 29.471 8.597 -51.068 1.00 97.81 82 ALA A O 1
ATOM 640 N N . MET A 1 83 ? 30.607 7.125 -52.334 1.00 97.56 83 MET A N 1
ATOM 641 C CA . MET A 1 83 ? 30.313 5.961 -51.500 1.00 97.56 83 MET A CA 1
ATOM 642 C C . MET A 1 83 ? 31.009 6.037 -50.133 1.00 97.56 83 MET A C 1
ATOM 644 O O . MET A 1 83 ? 30.388 5.711 -49.125 1.00 97.56 83 MET A O 1
ATOM 648 N N . GLU A 1 84 ? 32.257 6.510 -50.073 1.00 97.94 84 GLU A N 1
ATOM 649 C CA . GLU A 1 84 ? 32.972 6.758 -48.813 1.00 97.94 84 GLU A CA 1
ATOM 650 C C . GLU A 1 84 ? 32.251 7.802 -47.956 1.00 97.94 84 GLU A C 1
ATOM 652 O O . GLU A 1 84 ? 32.026 7.577 -46.769 1.00 97.94 84 GLU A O 1
ATOM 657 N N . SER A 1 85 ? 31.810 8.904 -48.567 1.00 97.38 85 SER A N 1
ATOM 658 C CA . SER A 1 85 ? 31.061 9.955 -47.869 1.00 97.38 85 SER A CA 1
ATOM 659 C C . SER A 1 85 ? 29.732 9.434 -47.313 1.00 97.38 85 SER A C 1
ATOM 661 O O . SER A 1 85 ? 29.388 9.714 -46.167 1.00 97.38 85 SER A O 1
ATOM 663 N N . ALA A 1 86 ? 29.006 8.628 -48.095 1.00 97.88 86 ALA A N 1
ATOM 664 C CA . ALA A 1 86 ? 27.770 7.995 -47.642 1.00 97.88 86 ALA A CA 1
ATOM 665 C C . ALA A 1 86 ? 28.015 6.998 -46.496 1.00 97.88 86 ALA A C 1
ATOM 667 O O . ALA A 1 86 ? 27.224 6.940 -45.559 1.00 97.88 86 ALA A O 1
ATOM 668 N N . CYS A 1 87 ? 29.120 6.247 -46.542 1.00 97.75 87 CYS A N 1
ATOM 669 C CA . CYS A 1 87 ? 29.507 5.319 -45.480 1.00 97.75 87 CYS A CA 1
ATOM 670 C C . CYS A 1 87 ? 29.795 6.053 -44.160 1.00 97.75 87 CYS A C 1
ATOM 672 O O . CYS A 1 87 ? 29.310 5.640 -43.109 1.00 97.75 87 CYS A O 1
ATOM 674 N N . LEU A 1 88 ? 30.525 7.172 -44.215 1.00 97.12 88 LEU A N 1
ATOM 675 C CA . LEU A 1 88 ? 30.792 8.003 -43.037 1.00 97.12 88 LEU A CA 1
ATOM 676 C C . LEU A 1 88 ? 29.501 8.585 -42.451 1.00 97.12 88 LEU A C 1
ATOM 678 O O . LEU A 1 88 ? 29.264 8.458 -41.255 1.00 97.12 88 LEU A O 1
ATOM 682 N N . GLN A 1 89 ? 28.630 9.142 -43.297 1.00 97.81 89 GLN A N 1
ATOM 683 C CA . GLN A 1 89 ? 27.345 9.686 -42.852 1.00 97.81 89 GLN A CA 1
ATOM 684 C C . GLN A 1 89 ? 26.460 8.618 -42.195 1.00 97.81 89 GLN A C 1
ATOM 686 O O . GLN A 1 89 ? 25.786 8.884 -41.201 1.00 97.81 89 GLN A O 1
ATOM 691 N N . GLU A 1 90 ? 26.453 7.406 -42.745 1.00 97.75 90 GLU A N 1
ATOM 692 C CA . GLU A 1 90 ? 25.699 6.292 -42.180 1.00 97.75 90 GLU A CA 1
ATOM 693 C C . GLU A 1 90 ? 26.285 5.827 -40.839 1.00 97.75 90 GLU A C 1
ATOM 695 O O . GLU A 1 90 ? 25.528 5.520 -39.920 1.00 97.75 90 GLU A O 1
ATOM 700 N N . SER A 1 91 ? 27.614 5.846 -40.694 1.00 97.56 91 SER A N 1
ATOM 701 C CA . SER A 1 91 ? 28.288 5.586 -39.419 1.00 97.56 91 SER A CA 1
ATOM 702 C C . SER A 1 91 ? 27.909 6.621 -38.356 1.00 97.56 91 SER A C 1
ATOM 704 O O . SER A 1 91 ? 27.587 6.244 -37.232 1.00 97.56 91 SER A O 1
ATOM 706 N N . ASP A 1 92 ? 27.892 7.911 -38.696 1.00 97.75 92 ASP A N 1
ATOM 707 C CA . ASP A 1 92 ? 27.485 8.972 -37.763 1.00 97.75 92 ASP A CA 1
ATOM 708 C C . ASP A 1 92 ? 26.019 8.797 -37.341 1.00 97.75 92 ASP A C 1
ATOM 710 O O . ASP A 1 92 ? 25.687 8.823 -36.154 1.00 97.75 92 ASP A O 1
ATOM 714 N N . ARG A 1 93 ? 25.140 8.506 -38.308 1.00 97.81 93 ARG A N 1
ATOM 715 C CA . ARG A 1 93 ? 23.723 8.211 -38.054 1.00 97.81 93 ARG A CA 1
ATOM 716 C C . ARG A 1 93 ? 23.541 6.987 -37.153 1.00 97.81 93 ARG A C 1
ATOM 718 O O . ARG A 1 93 ? 22.619 6.955 -36.337 1.00 97.81 93 ARG A O 1
ATOM 725 N N . GLN A 1 94 ? 24.382 5.965 -37.309 1.00 97.56 94 GLN A N 1
ATOM 726 C CA . GLN A 1 94 ? 24.365 4.788 -36.446 1.00 97.56 94 GLN A CA 1
ATOM 727 C C . GLN A 1 94 ? 24.707 5.167 -34.999 1.00 97.56 94 GLN A C 1
ATOM 729 O O . GLN A 1 94 ? 23.974 4.770 -34.095 1.00 97.56 94 GLN A O 1
ATOM 734 N N . VAL A 1 95 ? 25.749 5.975 -34.785 1.00 98.12 95 VAL A N 1
ATOM 735 C CA . VAL A 1 95 ? 26.145 6.444 -33.446 1.00 98.12 95 VAL A CA 1
ATOM 736 C C . VAL A 1 95 ? 25.019 7.246 -32.783 1.00 98.12 95 VAL A C 1
ATOM 738 O O . VAL A 1 95 ? 24.662 6.974 -31.639 1.00 98.12 95 VAL A O 1
ATOM 741 N N . GLU A 1 96 ? 24.373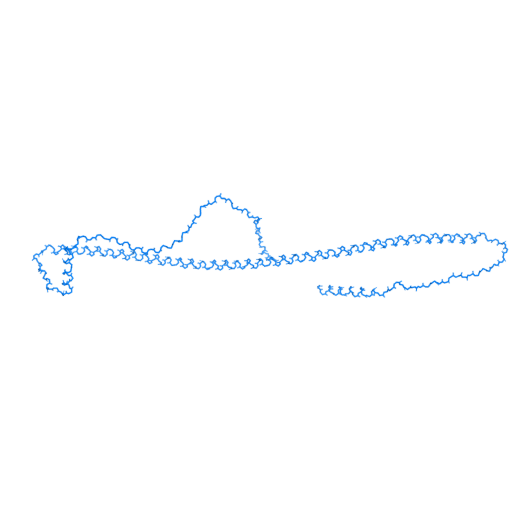 8.165 -33.506 1.00 98.12 96 GLU A N 1
ATOM 742 C CA . GLU A 1 96 ? 23.242 8.945 -32.970 1.00 98.12 96 GLU A CA 1
ATOM 743 C C . GLU A 1 96 ? 22.058 8.065 -32.531 1.00 98.12 96 GLU A C 1
ATOM 745 O O . GLU A 1 96 ? 21.375 8.343 -31.533 1.00 98.12 96 GLU A O 1
ATOM 750 N N . LEU A 1 97 ? 21.788 6.990 -33.277 1.00 98.00 97 LEU A N 1
ATOM 751 C CA . LEU A 1 97 ? 20.758 6.022 -32.914 1.00 98.00 97 LEU A CA 1
ATOM 752 C C . LEU A 1 97 ? 21.151 5.199 -31.689 1.00 98.00 97 LEU A C 1
ATOM 754 O O . LEU A 1 97 ? 20.294 4.951 -30.839 1.00 98.00 97 LEU A O 1
ATOM 758 N N . GLU A 1 98 ? 22.412 4.789 -31.581 1.00 98.31 98 GLU A N 1
ATOM 759 C CA . GLU A 1 98 ? 22.931 4.072 -30.414 1.00 98.31 98 GLU A CA 1
ATOM 760 C C . GLU A 1 98 ? 22.811 4.930 -29.145 1.00 98.31 98 GLU A C 1
ATOM 762 O O . GLU A 1 98 ? 22.237 4.474 -28.150 1.00 98.31 98 GLU A O 1
ATOM 767 N N . ASP A 1 99 ? 23.205 6.203 -29.209 1.00 98.50 99 ASP A N 1
ATOM 768 C CA . ASP A 1 99 ? 23.043 7.163 -28.110 1.00 98.50 99 ASP A CA 1
ATOM 769 C C . ASP A 1 99 ? 21.569 7.363 -27.736 1.00 98.50 99 ASP A C 1
ATOM 771 O O . ASP A 1 99 ? 21.193 7.384 -26.557 1.00 98.50 99 ASP A O 1
ATOM 775 N N . SER A 1 100 ? 20.697 7.456 -28.743 1.00 98.50 100 SER A N 1
ATOM 776 C CA . SER A 1 100 ? 19.252 7.562 -28.531 1.00 98.50 100 SER A CA 1
ATOM 777 C C . SER A 1 100 ? 18.694 6.328 -27.820 1.00 98.50 100 SER A C 1
ATOM 779 O O . SER A 1 100 ? 17.875 6.462 -26.906 1.00 98.50 100 SER A O 1
ATOM 781 N N . ILE A 1 101 ? 19.134 5.126 -28.203 1.00 98.62 101 ILE A N 1
ATOM 782 C CA . ILE A 1 101 ? 18.728 3.868 -27.566 1.00 98.62 101 ILE A CA 1
ATOM 783 C C . ILE A 1 101 ? 19.157 3.851 -26.098 1.00 98.62 101 ILE A C 1
ATOM 785 O O . ILE A 1 101 ? 18.322 3.557 -25.240 1.00 98.62 101 ILE A O 1
ATOM 789 N N . ILE A 1 102 ? 20.405 4.218 -25.796 1.00 98.56 102 ILE A N 1
ATOM 790 C CA . ILE A 1 102 ? 20.918 4.288 -24.418 1.00 98.56 102 ILE A CA 1
ATOM 791 C C . ILE A 1 102 ? 20.081 5.272 -23.589 1.00 98.56 102 ILE A C 1
ATOM 793 O O . ILE A 1 102 ? 19.597 4.933 -22.508 1.00 98.56 102 ILE A O 1
ATOM 797 N N . ALA A 1 103 ? 19.804 6.463 -24.125 1.00 98.69 103 ALA A N 1
ATOM 798 C CA . ALA A 1 103 ? 18.990 7.462 -23.437 1.00 98.69 103 ALA A CA 1
ATOM 799 C C . ALA A 1 103 ? 17.561 6.966 -23.142 1.00 98.69 103 ALA A C 1
ATOM 801 O O . ALA A 1 103 ? 16.988 7.282 -22.093 1.00 98.69 103 ALA A O 1
ATOM 802 N N . TRP A 1 104 ? 16.958 6.197 -24.052 1.00 98.56 104 TRP A N 1
ATOM 803 C CA . TRP A 1 104 ? 15.638 5.602 -23.832 1.00 98.56 104 TRP A CA 1
ATOM 804 C C . TRP A 1 104 ? 15.662 4.450 -22.828 1.00 98.56 104 TRP A C 1
ATOM 806 O O . TRP A 1 104 ? 14.728 4.340 -22.031 1.00 98.56 104 TRP A O 1
ATOM 816 N N . GLN A 1 105 ? 16.720 3.641 -22.814 1.00 98.75 105 GLN A N 1
ATOM 817 C CA . GLN A 1 105 ? 16.917 2.592 -21.812 1.00 98.75 105 GLN A CA 1
ATOM 818 C C . GLN A 1 105 ? 17.029 3.185 -20.404 1.00 98.75 105 GLN A C 1
ATOM 820 O O . GLN A 1 105 ? 16.307 2.755 -19.507 1.00 98.75 105 GLN A O 1
ATOM 825 N N . ASP A 1 106 ? 17.820 4.243 -20.226 1.00 98.75 106 ASP A N 1
ATOM 826 C CA . ASP A 1 106 ? 17.952 4.937 -18.940 1.00 98.75 106 ASP A CA 1
ATOM 827 C C . ASP A 1 106 ? 16.624 5.534 -18.458 1.00 98.75 106 ASP A C 1
ATOM 829 O O . ASP A 1 106 ? 16.275 5.455 -17.275 1.00 98.75 106 ASP A O 1
ATOM 833 N N . LYS A 1 107 ? 15.853 6.141 -19.371 1.00 98.69 107 LYS A N 1
ATOM 834 C CA . LYS A 1 107 ? 14.513 6.662 -19.055 1.00 98.69 107 LYS A CA 1
ATOM 835 C C . LYS A 1 107 ? 13.575 5.542 -18.618 1.00 98.69 107 LYS A C 1
ATOM 837 O O . LYS A 1 107 ? 12.843 5.716 -17.641 1.00 98.69 107 LYS A O 1
ATOM 842 N N . TYR A 1 108 ? 13.592 4.420 -19.334 1.00 98.75 108 TYR A N 1
ATOM 843 C CA . TYR A 1 108 ? 12.781 3.256 -19.006 1.00 98.75 108 TYR A CA 1
ATOM 844 C C . TYR A 1 108 ? 13.148 2.692 -17.634 1.00 98.75 108 TYR A C 1
ATOM 846 O O . TYR A 1 108 ? 12.255 2.510 -16.809 1.00 98.75 108 TYR A O 1
ATOM 854 N N . GLU A 1 109 ? 14.436 2.495 -17.350 1.00 98.75 109 GLU A N 1
ATOM 855 C CA . GLU A 1 109 ? 14.891 1.927 -16.079 1.00 98.75 109 GLU A CA 1
ATOM 856 C C . GLU A 1 109 ? 14.492 2.826 -14.901 1.00 98.75 109 GLU A C 1
ATOM 858 O O . GLU A 1 109 ? 13.871 2.368 -13.942 1.00 98.75 109 GLU A O 1
ATOM 863 N N . ARG A 1 110 ? 14.707 4.145 -15.010 1.00 98.75 110 ARG A N 1
ATOM 864 C CA . ARG A 1 110 ? 14.279 5.114 -13.982 1.00 98.75 110 ARG A CA 1
ATOM 865 C C . ARG A 1 110 ? 12.772 5.074 -13.736 1.00 98.75 110 ARG A C 1
ATOM 867 O O . ARG A 1 110 ? 12.323 5.154 -12.587 1.00 98.75 110 ARG A O 1
ATOM 874 N N . LEU A 1 111 ? 11.979 4.979 -14.804 1.00 98.75 111 LEU A N 1
ATOM 875 C CA . LEU A 1 111 ? 10.525 4.883 -14.704 1.00 98.75 111 LEU A CA 1
ATOM 876 C C . LEU A 1 111 ? 10.105 3.563 -14.047 1.00 98.75 111 LEU A C 1
ATOM 878 O O . LEU A 1 111 ? 9.267 3.568 -13.144 1.00 98.75 111 LEU A O 1
ATOM 882 N N . TYR A 1 112 ? 10.715 2.456 -14.459 1.00 98.75 112 TYR A N 1
ATOM 883 C CA . TYR A 1 112 ? 10.468 1.123 -13.928 1.00 98.75 112 TYR A CA 1
ATOM 884 C C . TYR A 1 112 ? 10.801 1.033 -12.432 1.00 98.75 112 TYR A C 1
ATOM 886 O O . TYR A 1 112 ? 9.972 0.588 -11.633 1.00 98.75 112 TYR A O 1
ATOM 894 N N . GLU A 1 113 ? 11.959 1.545 -12.013 1.00 98.75 113 GLU A N 1
ATOM 895 C CA . GLU A 1 113 ? 12.345 1.632 -10.603 1.00 98.75 113 GLU A CA 1
ATOM 896 C C . GLU A 1 113 ? 11.378 2.499 -9.788 1.00 98.75 113 GLU A C 1
ATOM 898 O O . GLU A 1 113 ? 11.006 2.145 -8.663 1.00 98.75 113 GLU A O 1
ATOM 903 N N . SER A 1 114 ? 10.944 3.633 -10.346 1.00 98.75 114 SER A N 1
ATOM 904 C CA . SER A 1 114 ? 9.960 4.509 -9.707 1.00 98.75 114 SER A CA 1
ATOM 905 C C . SER A 1 114 ? 8.619 3.807 -9.511 1.00 98.75 114 SER A C 1
ATOM 907 O O . SER A 1 114 ? 8.078 3.799 -8.402 1.00 98.75 114 SER A O 1
ATOM 909 N N . HIS A 1 115 ? 8.128 3.135 -10.552 1.00 98.81 115 HIS A N 1
ATOM 910 C CA . HIS A 1 115 ? 6.915 2.331 -10.490 1.00 98.81 115 HIS A CA 1
ATOM 911 C C . HIS A 1 115 ? 7.033 1.227 -9.430 1.00 98.81 115 HIS A C 1
ATOM 913 O O . HIS A 1 115 ? 6.153 1.082 -8.583 1.00 98.81 115 HIS A O 1
ATOM 919 N N . LYS A 1 116 ? 8.158 0.506 -9.394 1.00 98.75 116 LYS A N 1
ATOM 920 C CA . LYS A 1 116 ? 8.425 -0.537 -8.394 1.00 98.75 116 LYS A CA 1
ATOM 921 C C . LYS A 1 116 ? 8.421 0.010 -6.963 1.00 98.75 116 LYS A C 1
ATOM 923 O O . LYS A 1 116 ? 7.890 -0.637 -6.057 1.00 98.75 116 LYS A O 1
ATOM 928 N N . ARG A 1 117 ? 8.979 1.207 -6.734 1.00 98.75 117 ARG A N 1
ATOM 929 C CA . ARG A 1 117 ? 8.921 1.882 -5.423 1.00 98.75 117 ARG A CA 1
ATOM 930 C C . ARG A 1 117 ? 7.485 2.198 -5.014 1.00 98.75 117 ARG A C 1
ATOM 932 O O . ARG A 1 117 ? 7.108 1.895 -3.884 1.00 98.75 117 ARG A O 1
ATOM 939 N N . VAL A 1 118 ? 6.687 2.762 -5.921 1.00 98.69 118 VAL A N 1
ATOM 940 C CA . VAL A 1 118 ? 5.271 3.069 -5.660 1.00 98.69 118 VAL A CA 1
ATOM 941 C C . VAL A 1 118 ? 4.474 1.795 -5.394 1.00 98.69 118 VAL A C 1
ATOM 943 O O . VAL A 1 118 ? 3.728 1.745 -4.423 1.00 98.69 118 VAL A O 1
ATOM 946 N N . GLN A 1 119 ? 4.692 0.735 -6.172 1.00 98.75 119 GLN A N 1
ATOM 947 C CA . GLN A 1 119 ? 4.038 -0.557 -5.969 1.00 98.75 119 GLN A CA 1
ATOM 948 C C . GLN A 1 119 ? 4.331 -1.132 -4.575 1.00 98.75 119 GLN A C 1
ATOM 950 O O . GLN A 1 119 ? 3.422 -1.599 -3.892 1.00 98.75 119 GLN A O 1
ATOM 955 N N . LYS A 1 120 ? 5.583 -1.035 -4.106 1.00 98.75 120 LYS A N 1
ATOM 956 C CA . LYS A 1 120 ? 5.966 -1.459 -2.751 1.00 98.75 120 LYS A CA 1
ATOM 957 C C . LYS A 1 120 ? 5.308 -0.607 -1.662 1.00 98.75 120 LYS A C 1
ATOM 959 O O . LYS A 1 120 ? 4.903 -1.147 -0.633 1.00 98.75 120 LYS A O 1
ATOM 964 N N . LEU A 1 121 ? 5.211 0.709 -1.866 1.00 98.75 121 LEU A N 1
ATOM 965 C CA . LEU A 1 121 ? 4.502 1.598 -0.942 1.00 98.75 121 LEU A CA 1
ATOM 966 C C . LEU A 1 121 ? 3.011 1.264 -0.887 1.00 98.75 121 LEU A C 1
ATOM 968 O O . LEU A 1 121 ? 2.467 1.186 0.210 1.00 98.75 121 LEU A O 1
ATOM 972 N N . ASN A 1 122 ? 2.378 1.009 -2.032 1.00 98.69 122 ASN A N 1
ATOM 973 C CA . ASN A 1 122 ? 0.967 0.648 -2.080 1.00 98.69 122 ASN A CA 1
ATOM 974 C C . ASN A 1 122 ? 0.700 -0.674 -1.346 1.00 98.69 122 ASN A C 1
ATOM 976 O O . ASN A 1 122 ? -0.137 -0.705 -0.452 1.00 98.69 122 ASN A O 1
ATOM 980 N N . GLN A 1 123 ? 1.508 -1.711 -1.594 1.00 98.69 123 GLN A N 1
ATOM 981 C CA . GLN A 1 123 ? 1.403 -2.974 -0.853 1.00 98.69 123 GLN A CA 1
ATOM 982 C C . GLN A 1 123 ? 1.525 -2.759 0.663 1.00 98.69 123 GLN A C 1
ATOM 984 O O . GLN A 1 123 ? 0.756 -3.306 1.445 1.00 98.69 123 GLN A O 1
ATOM 989 N N . ASN A 1 124 ? 2.464 -1.9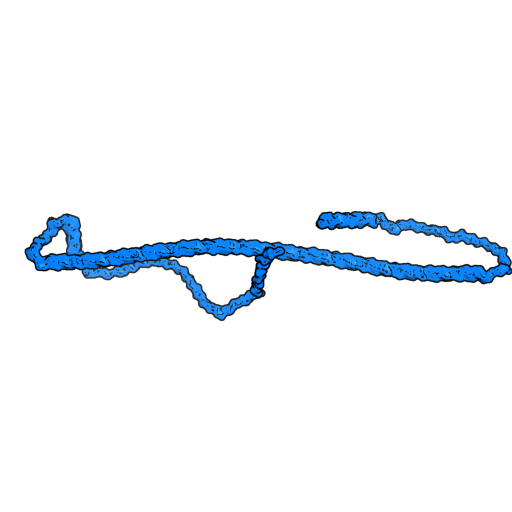13 1.099 1.00 98.69 124 ASN A N 1
ATOM 990 C CA . ASN A 1 124 ? 2.620 -1.607 2.520 1.00 98.69 124 ASN A CA 1
ATOM 991 C C . ASN A 1 124 ? 1.400 -0.881 3.114 1.00 98.69 124 ASN A C 1
ATOM 993 O O . ASN A 1 124 ? 1.085 -1.079 4.288 1.00 98.69 124 ASN A O 1
ATOM 997 N N . LEU A 1 125 ? 0.744 -0.019 2.335 1.00 98.81 125 LEU A N 1
ATOM 998 C CA . LEU A 1 125 ? -0.476 0.673 2.746 1.00 98.81 125 LEU A CA 1
ATOM 999 C C . LEU A 1 125 ? -1.668 -0.284 2.807 1.00 98.81 125 LEU A C 1
ATOM 1001 O O . LEU A 1 125 ? -2.406 -0.243 3.788 1.00 98.81 125 LEU A O 1
ATOM 1005 N N . GLU A 1 126 ? -1.813 -1.171 1.825 1.00 98.69 126 GLU A N 1
ATOM 1006 C CA . GLU A 1 126 ? -2.823 -2.234 1.818 1.00 98.69 126 GLU A CA 1
ATOM 1007 C C . GLU A 1 126 ? -2.668 -3.142 3.051 1.00 98.69 126 GLU A C 1
ATOM 1009 O O . GLU A 1 126 ? -3.631 -3.354 3.789 1.00 98.69 126 GLU A O 1
ATOM 1014 N N . ASP A 1 127 ? -1.443 -3.570 3.373 1.00 98.69 127 ASP A N 1
ATOM 1015 C CA . ASP A 1 127 ? -1.157 -4.378 4.566 1.00 98.69 127 ASP A CA 1
ATOM 1016 C C . ASP A 1 127 ? -1.497 -3.635 5.872 1.00 98.69 127 ASP A C 1
ATOM 1018 O O . ASP A 1 127 ? -2.001 -4.222 6.835 1.00 98.69 127 ASP A O 1
ATOM 1022 N N . LYS A 1 128 ? -1.206 -2.328 5.940 1.00 98.81 128 LYS A N 1
ATOM 1023 C CA . LYS A 1 128 ? -1.555 -1.483 7.096 1.00 98.81 128 LYS A CA 1
ATOM 1024 C C . LYS A 1 128 ? -3.065 -1.323 7.236 1.00 98.81 128 LYS A C 1
ATOM 1026 O O . LYS A 1 128 ? -3.564 -1.362 8.361 1.00 98.81 128 LYS A O 1
ATOM 1031 N N . LEU A 1 129 ? -3.777 -1.152 6.125 1.00 98.81 129 LEU A N 1
ATOM 1032 C CA . LEU A 1 129 ? -5.231 -1.040 6.111 1.00 98.81 129 LEU A CA 1
ATOM 1033 C C . LEU A 1 129 ? -5.875 -2.335 6.608 1.00 98.81 129 LEU A C 1
ATOM 1035 O O . LEU A 1 129 ? -6.724 -2.273 7.493 1.00 98.81 129 LEU A O 1
ATOM 1039 N N . LEU A 1 130 ? -5.414 -3.493 6.124 1.00 98.75 130 LEU A N 1
ATOM 1040 C CA . LEU A 1 130 ? -5.881 -4.800 6.593 1.00 98.75 130 LEU A CA 1
ATOM 1041 C C . LEU A 1 130 ? -5.707 -4.946 8.112 1.00 98.75 130 LEU A C 1
ATOM 1043 O O . LEU A 1 130 ? -6.673 -5.221 8.819 1.00 98.75 130 LEU A O 1
ATOM 1047 N N . LYS A 1 131 ? -4.521 -4.625 8.646 1.00 98.69 131 LYS A N 1
ATOM 1048 C CA . LYS A 1 131 ? -4.265 -4.663 10.099 1.00 98.69 131 LYS A CA 1
ATOM 1049 C C . LYS A 1 131 ? -5.170 -3.723 10.900 1.00 98.69 131 LYS A C 1
ATOM 1051 O O . LYS A 1 131 ? -5.586 -4.064 12.008 1.00 98.69 131 LYS A O 1
ATOM 1056 N N . LEU A 1 132 ? -5.447 -2.524 10.381 1.00 98.69 132 LEU A N 1
ATOM 1057 C CA . LEU A 1 132 ? -6.353 -1.574 11.032 1.00 98.69 132 LEU A CA 1
ATOM 1058 C C . LEU A 1 132 ? -7.791 -2.093 11.057 1.00 98.69 132 LEU A C 1
ATOM 1060 O O . LEU A 1 132 ? -8.448 -1.967 12.090 1.00 98.69 132 LEU A O 1
ATOM 1064 N N . VAL A 1 133 ? -8.255 -2.683 9.955 1.00 98.75 133 VAL A N 1
ATOM 1065 C CA . VAL A 1 133 ? -9.584 -3.296 9.856 1.00 98.75 133 VAL A CA 1
ATOM 1066 C C . VAL A 1 133 ? -9.713 -4.462 10.834 1.00 98.75 133 VAL A C 1
ATOM 1068 O O . VAL A 1 133 ? -10.689 -4.503 11.582 1.00 98.75 133 VAL A O 1
ATOM 1071 N N . ASP A 1 134 ? -8.720 -5.350 10.907 1.00 98.50 134 ASP A N 1
ATOM 1072 C CA . ASP A 1 134 ? -8.728 -6.493 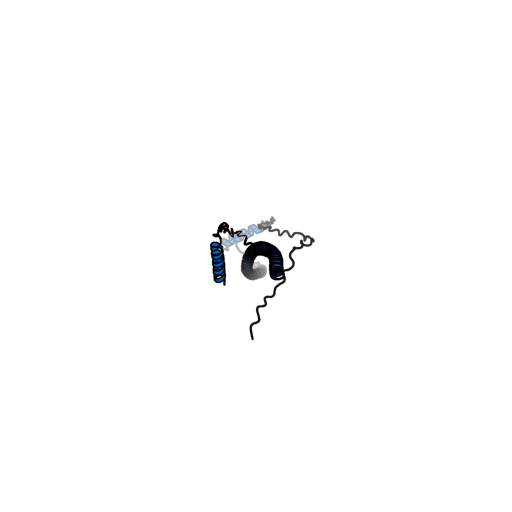11.829 1.00 98.50 134 ASP A CA 1
ATOM 1073 C C . ASP A 1 134 ? -8.794 -6.041 13.292 1.00 98.50 134 ASP A C 1
ATOM 1075 O O . ASP A 1 134 ? -9.657 -6.488 14.054 1.00 98.50 134 ASP A O 1
ATOM 1079 N N . ARG A 1 135 ? -7.936 -5.085 13.678 1.00 98.50 135 ARG 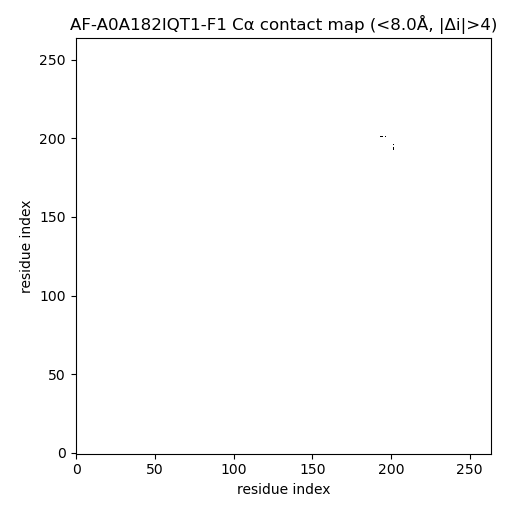A N 1
ATOM 1080 C CA . ARG A 1 135 ? -7.943 -4.503 15.027 1.00 98.50 135 ARG A CA 1
ATOM 1081 C C . ARG A 1 135 ? -9.287 -3.852 15.344 1.00 98.50 135 ARG A C 1
ATOM 1083 O O . ARG A 1 135 ? -9.851 -4.107 16.405 1.00 98.50 135 ARG A O 1
ATOM 1090 N N . ASN A 1 136 ? -9.812 -3.027 14.437 1.00 98.62 136 ASN A N 1
ATOM 1091 C CA . ASN A 1 136 ? -11.077 -2.331 14.656 1.00 98.62 136 ASN A CA 1
ATOM 1092 C C . ASN A 1 136 ? -12.266 -3.299 14.730 1.00 98.62 136 ASN A C 1
ATOM 1094 O O . ASN A 1 136 ? -13.174 -3.093 15.532 1.00 98.62 136 ASN A O 1
ATOM 1098 N N . SER A 1 137 ? -12.250 -4.377 13.943 1.00 98.50 137 SER A N 1
ATOM 1099 C CA . SER A 1 137 ? -13.254 -5.437 14.031 1.00 98.50 137 SER A CA 1
ATOM 1100 C C . SER A 1 137 ? -13.228 -6.114 15.406 1.00 98.50 137 SER A C 1
ATOM 1102 O O . SER A 1 137 ? -14.287 -6.309 16.005 1.00 98.50 137 SER A O 1
ATOM 1104 N N . GLY A 1 138 ? -12.032 -6.390 15.939 1.00 98.44 138 GLY A N 1
ATOM 1105 C CA . GLY A 1 138 ? -11.844 -6.913 17.294 1.00 98.44 138 GLY A CA 1
ATOM 1106 C C . GLY A 1 138 ? -12.348 -5.959 18.381 1.00 98.44 138 GLY A C 1
ATOM 1107 O O . GLY A 1 138 ? -13.128 -6.362 19.240 1.00 98.44 138 GLY A O 1
ATOM 1108 N N . GLU A 1 139 ? -11.982 -4.679 18.308 1.00 98.62 139 GLU A N 1
ATOM 1109 C CA . GLU A 1 139 ? -12.465 -3.641 19.234 1.00 98.62 139 GLU A CA 1
ATOM 1110 C C . GLU A 1 139 ? -13.988 -3.503 19.191 1.00 98.62 139 GLU A C 1
ATOM 1112 O O . GLU A 1 139 ? -14.641 -3.454 20.231 1.00 98.62 139 GLU A O 1
ATOM 1117 N N . ARG A 1 140 ? -14.579 -3.505 17.993 1.00 98.69 140 ARG A N 1
ATOM 1118 C CA . ARG A 1 140 ? -16.033 -3.465 17.813 1.00 98.69 140 ARG A CA 1
ATOM 1119 C C . ARG A 1 140 ? -16.711 -4.682 18.440 1.00 98.69 140 ARG A C 1
ATOM 1121 O O . ARG A 1 140 ? -17.744 -4.521 19.088 1.00 98.69 140 ARG A O 1
ATOM 1128 N N . ALA A 1 141 ? -16.156 -5.881 18.262 1.00 98.62 141 ALA A N 1
ATOM 1129 C CA . ALA A 1 141 ? -16.687 -7.098 18.874 1.00 98.62 141 ALA A CA 1
ATOM 1130 C C . ALA A 1 141 ? -16.616 -7.033 20.409 1.00 98.62 141 ALA A C 1
ATOM 1132 O O . ALA A 1 141 ? -17.609 -7.327 21.076 1.00 98.62 141 ALA A O 1
ATOM 1133 N N . GLN A 1 142 ? -15.490 -6.566 20.958 1.00 98.62 142 GLN A N 1
ATOM 1134 C CA . GLN A 1 142 ? -15.318 -6.377 22.398 1.00 98.62 142 GLN A CA 1
ATOM 1135 C C . GLN A 1 142 ? -16.330 -5.371 22.959 1.00 98.62 142 GLN A C 1
ATOM 1137 O O . GLN A 1 142 ? -17.072 -5.699 23.880 1.00 98.62 142 GLN A O 1
ATOM 1142 N N . LEU A 1 143 ? -16.436 -4.184 22.354 1.00 98.75 143 LEU A N 1
ATOM 1143 C CA . LEU A 1 143 ? -17.396 -3.161 22.776 1.00 98.75 143 LEU A CA 1
ATOM 1144 C C . LEU A 1 143 ? -18.842 -3.661 22.691 1.00 98.75 143 LEU A C 1
ATOM 1146 O O . LEU A 1 143 ? -19.647 -3.375 23.572 1.00 98.75 143 LEU A O 1
ATOM 1150 N N . THR A 1 144 ? -19.175 -4.442 21.661 1.00 98.75 144 THR A N 1
ATOM 1151 C CA . THR A 1 144 ? -20.508 -5.050 21.525 1.00 98.75 144 THR A CA 1
ATOM 1152 C C . THR A 1 144 ? -20.794 -6.020 22.676 1.00 98.75 144 THR A C 1
ATOM 1154 O O . THR A 1 144 ? -21.885 -5.993 23.249 1.00 98.75 144 THR A O 1
ATOM 1157 N N . SER A 1 145 ? -19.811 -6.842 23.056 1.00 98.69 145 SER A N 1
ATOM 1158 C CA . SER A 1 145 ? -19.903 -7.746 24.210 1.00 98.69 145 SER A CA 1
ATOM 1159 C C . SER A 1 145 ? -20.060 -6.983 25.532 1.00 98.69 145 SER A C 1
ATOM 1161 O O . SER A 1 145 ? -20.885 -7.350 26.376 1.00 98.69 145 SER A O 1
ATOM 1163 N N . ASP A 1 146 ? -19.309 -5.897 25.709 1.00 98.75 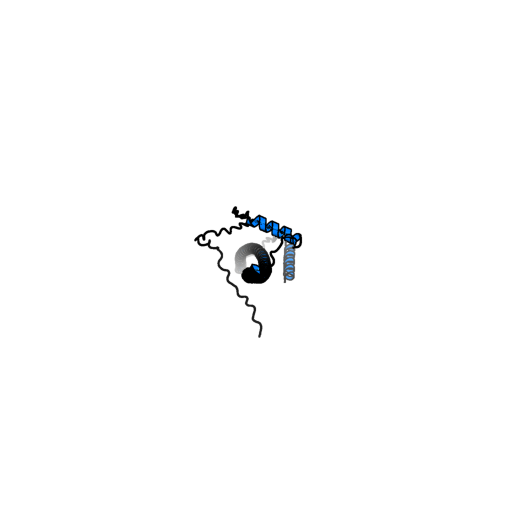146 ASP A N 1
ATOM 1164 C CA . ASP A 1 146 ? -19.374 -5.063 26.910 1.00 98.75 146 ASP A CA 1
ATOM 1165 C C . ASP A 1 146 ? -20.736 -4.374 27.032 1.00 98.75 146 ASP A C 1
ATOM 1167 O O . ASP A 1 146 ? -21.349 -4.409 28.101 1.00 98.75 146 ASP A O 1
ATOM 1171 N N . VAL A 1 147 ? -21.262 -3.825 25.930 1.00 98.81 147 VAL A N 1
ATOM 1172 C CA . VAL A 1 147 ? -22.614 -3.248 25.878 1.00 98.81 147 VAL A CA 1
ATOM 1173 C C . VAL A 1 147 ? -23.653 -4.289 26.279 1.00 98.81 147 VAL A C 1
ATOM 1175 O O . VAL A 1 147 ? -24.449 -4.017 27.174 1.00 98.81 147 VAL A O 1
ATOM 1178 N N . ALA A 1 148 ? -23.620 -5.492 25.698 1.00 98.75 148 ALA A N 1
ATOM 1179 C CA . ALA A 1 148 ? -24.562 -6.555 26.048 1.00 98.75 148 ALA A CA 1
ATOM 1180 C C . ALA A 1 148 ? -24.485 -6.922 27.542 1.00 98.75 148 ALA A C 1
ATOM 1182 O O . ALA A 1 148 ? -25.510 -7.022 28.223 1.00 98.75 148 ALA A O 1
ATOM 1183 N N . THR A 1 149 ? -23.270 -7.048 28.081 1.00 98.75 149 THR A N 1
ATOM 1184 C CA . THR A 1 149 ? -23.037 -7.352 29.500 1.00 98.75 149 THR A CA 1
ATOM 1185 C C . THR A 1 149 ? -23.591 -6.255 30.410 1.00 98.75 149 THR A C 1
ATOM 1187 O O . THR A 1 149 ? -24.268 -6.540 31.403 1.00 98.75 149 THR A O 1
ATOM 1190 N N . LEU A 1 150 ? -23.333 -4.990 30.079 1.00 98.81 150 LEU A N 1
ATOM 1191 C CA . LEU A 1 150 ? -23.830 -3.844 30.835 1.00 98.81 150 LEU A CA 1
ATOM 1192 C C . LEU A 1 150 ? -25.353 -3.716 30.740 1.00 98.81 150 LEU A C 1
ATOM 1194 O O . LEU A 1 150 ? -25.989 -3.444 31.757 1.00 98.81 150 LEU A O 1
ATOM 1198 N N . SER A 1 151 ? -25.952 -3.981 29.576 1.00 98.75 151 SER A N 1
ATOM 1199 C CA . SER A 1 151 ? -27.409 -4.012 29.409 1.00 98.75 151 SER A CA 1
ATOM 1200 C C . SER A 1 151 ? -28.067 -5.045 30.325 1.00 98.75 151 SER A C 1
ATOM 1202 O O . SER A 1 151 ? -29.056 -4.731 30.987 1.00 98.75 151 SER A O 1
ATOM 1204 N N . VAL A 1 152 ? -27.491 -6.248 30.437 1.00 98.75 152 VAL A N 1
ATOM 1205 C CA . VAL A 1 152 ? -27.986 -7.287 31.358 1.00 98.75 152 VAL A CA 1
ATOM 1206 C C . VAL A 1 152 ? -27.862 -6.838 32.815 1.00 98.75 152 VAL A C 1
ATOM 1208 O O . VAL A 1 152 ? -28.827 -6.932 33.575 1.00 98.75 152 VAL A O 1
ATOM 1211 N N . ARG A 1 153 ? -26.703 -6.303 33.219 1.00 98.69 153 ARG A N 1
ATOM 1212 C CA . ARG A 1 153 ? -26.493 -5.813 34.594 1.00 98.69 153 ARG A CA 1
ATOM 1213 C C . ARG A 1 153 ? -27.454 -4.681 34.954 1.00 98.69 153 ARG A C 1
ATOM 1215 O O . ARG A 1 153 ? -27.986 -4.665 36.062 1.00 98.69 153 ARG A O 1
ATOM 1222 N N . LEU A 1 154 ? -27.709 -3.769 34.018 1.00 98.81 154 LEU A N 1
ATOM 1223 C CA . LEU A 1 154 ? -28.663 -2.679 34.192 1.00 98.81 154 LEU A CA 1
ATOM 1224 C C . LEU A 1 154 ? -30.090 -3.210 34.373 1.00 98.81 154 LEU A C 1
ATOM 1226 O O . LEU A 1 154 ? -30.790 -2.785 35.292 1.00 98.81 154 LEU A O 1
ATOM 1230 N N . ALA A 1 155 ? -30.515 -4.163 33.539 1.00 98.75 155 ALA A N 1
ATOM 1231 C CA . ALA A 1 155 ? -31.822 -4.802 33.669 1.00 98.75 155 ALA A CA 1
ATOM 1232 C C . ALA A 1 155 ? -31.979 -5.497 35.033 1.00 98.7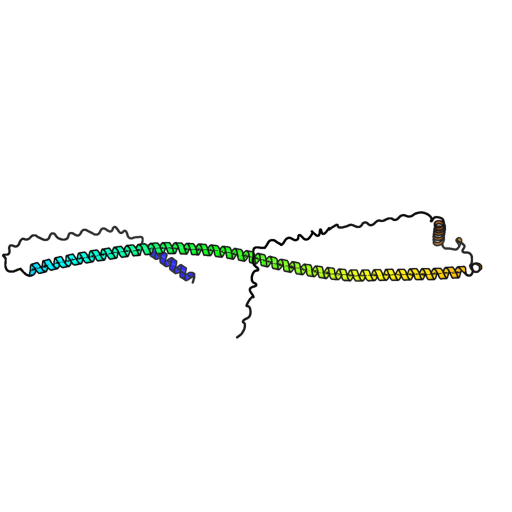5 155 ALA A C 1
ATOM 1234 O O . ALA A 1 155 ? -33.000 -5.319 35.700 1.00 98.75 155 ALA A O 1
ATOM 1235 N N . GLN A 1 156 ? -30.945 -6.208 35.494 1.00 98.69 156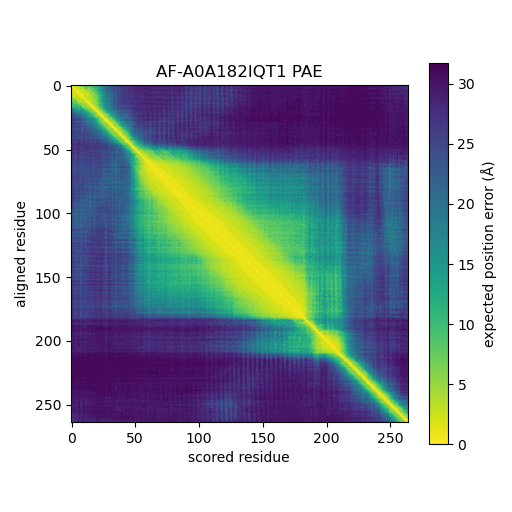 GLN A N 1
ATOM 1236 C CA . GLN A 1 156 ? -30.941 -6.856 36.806 1.00 98.69 156 GLN A CA 1
ATOM 1237 C C . GLN A 1 156 ? -31.031 -5.844 37.958 1.00 98.69 156 GLN A C 1
ATOM 1239 O O . GLN A 1 156 ? -31.808 -6.037 38.893 1.00 98.69 156 GLN A O 1
ATOM 1244 N N . ALA A 1 157 ? -30.265 -4.753 37.901 1.00 98.69 157 ALA A N 1
ATOM 1245 C CA . ALA A 1 157 ? -30.321 -3.699 38.911 1.00 98.69 157 ALA A CA 1
ATOM 1246 C C . ALA A 1 157 ? -31.715 -3.052 38.969 1.00 98.69 157 ALA A C 1
ATOM 1248 O O . ALA A 1 157 ? -32.280 -2.889 40.052 1.00 98.69 157 ALA A O 1
ATOM 1249 N N . ASN A 1 158 ? -32.311 -2.765 37.809 1.00 98.69 158 ASN A N 1
ATOM 1250 C CA . ASN A 1 158 ? -33.673 -2.241 37.716 1.00 98.69 158 ASN A CA 1
ATOM 1251 C C . ASN A 1 158 ? -34.709 -3.213 38.293 1.00 98.69 158 ASN A C 1
ATOM 1253 O O . ASN A 1 158 ? -35.608 -2.785 39.020 1.00 98.69 158 ASN A O 1
ATOM 1257 N N . TYR A 1 159 ? -34.570 -4.513 38.025 1.00 98.69 159 TYR A N 1
ATOM 1258 C CA . TYR A 1 159 ? -35.423 -5.538 38.624 1.00 98.69 159 TYR A CA 1
ATOM 1259 C C . TYR A 1 159 ? -35.310 -5.548 40.157 1.00 98.69 159 TYR A C 1
ATOM 1261 O O . TYR A 1 159 ? -36.329 -5.527 40.850 1.00 98.69 159 TYR A O 1
ATOM 1269 N N . ASN A 1 160 ? -34.088 -5.501 40.696 1.00 98.69 160 ASN A N 1
ATOM 1270 C CA . ASN A 1 160 ? -33.850 -5.479 42.142 1.00 98.69 160 ASN A CA 1
ATOM 1271 C C . ASN A 1 160 ? -34.469 -4.238 42.801 1.00 98.69 160 ASN A C 1
ATOM 1273 O O . ASN A 1 160 ? -35.142 -4.361 43.824 1.00 98.69 160 ASN A O 1
ATOM 1277 N N . ILE A 1 161 ? -34.316 -3.057 42.189 1.00 98.69 161 ILE A N 1
ATOM 1278 C CA . ILE A 1 161 ? -34.948 -1.814 42.661 1.00 98.69 161 ILE A CA 1
ATOM 1279 C C . ILE A 1 161 ? -36.469 -1.977 42.719 1.00 98.69 161 ILE A C 1
ATOM 1281 O O . ILE A 1 161 ? -37.092 -1.622 43.717 1.00 98.69 161 ILE A O 1
ATOM 1285 N N . GLN A 1 162 ? -37.083 -2.522 41.666 1.00 98.50 162 GLN A N 1
ATOM 1286 C CA . GLN A 1 162 ? -38.528 -2.747 41.646 1.00 98.50 162 GLN A CA 1
ATOM 1287 C C . GLN A 1 162 ? -38.969 -3.769 42.699 1.00 98.50 162 GLN A C 1
ATOM 1289 O O . GLN A 1 162 ? -40.025 -3.596 43.305 1.00 98.50 162 GLN A O 1
ATOM 1294 N N . SER A 1 163 ? -38.171 -4.811 42.944 1.00 98.56 163 SER A N 1
ATOM 1295 C CA . SER A 1 163 ? -38.457 -5.794 43.993 1.00 98.56 163 SER A CA 1
ATOM 1296 C C . SER A 1 163 ? -38.436 -5.169 45.382 1.00 98.56 163 SER A C 1
ATOM 1298 O O . SER A 1 163 ? -39.410 -5.304 46.118 1.00 98.56 163 SER A O 1
ATOM 1300 N N . LEU A 1 164 ? -37.391 -4.403 45.699 1.00 98.62 164 LEU A N 1
ATOM 1301 C CA . LEU A 1 164 ? -37.279 -3.698 46.976 1.00 98.62 164 LEU A CA 1
ATOM 1302 C C . LEU A 1 164 ? -38.401 -2.672 47.158 1.00 98.62 164 LEU A C 1
ATOM 1304 O O . LEU A 1 164 ? -38.982 -2.583 48.234 1.00 98.62 164 LEU A O 1
ATOM 1308 N N . LYS A 1 165 ? -38.774 -1.939 46.101 1.00 98.38 165 LYS A N 1
ATOM 1309 C CA . LYS A 1 165 ? -39.932 -1.031 46.145 1.00 98.38 165 LYS A CA 1
ATOM 1310 C C . LYS A 1 165 ? -41.227 -1.772 46.486 1.00 98.38 165 LYS A C 1
ATOM 1312 O O . LYS A 1 165 ? -41.985 -1.299 47.326 1.00 98.38 165 LYS A O 1
ATOM 1317 N N . ARG A 1 166 ? -41.469 -2.942 45.884 1.00 98.31 166 ARG A N 1
ATOM 1318 C CA . ARG A 1 166 ? -42.637 -3.783 46.204 1.00 98.31 166 ARG A CA 1
ATOM 1319 C C . ARG A 1 166 ? -42.616 -4.276 47.653 1.00 98.31 166 ARG A C 1
ATOM 1321 O O . ARG A 1 166 ? -43.662 -4.304 48.292 1.00 98.31 166 ARG A O 1
ATOM 1328 N N . GLU A 1 167 ? -41.451 -4.657 48.169 1.00 98.31 167 GLU A N 1
ATOM 1329 C CA . GLU A 1 167 ? -41.294 -5.069 49.570 1.00 98.31 167 GLU A CA 1
ATOM 1330 C C . GLU A 1 167 ? -41.548 -3.917 50.543 1.00 98.31 167 GLU A C 1
ATOM 1332 O O . GLU A 1 167 ? -42.264 -4.106 51.520 1.00 98.31 167 GLU A O 1
ATOM 1337 N N . ILE A 1 168 ? -41.050 -2.713 50.247 1.00 98.25 168 ILE A N 1
ATOM 1338 C CA . ILE A 1 168 ? -41.309 -1.514 51.058 1.00 98.25 168 ILE A CA 1
ATOM 1339 C C . ILE A 1 168 ? -42.810 -1.234 51.159 1.00 98.25 168 ILE A C 1
ATOM 1341 O O . ILE A 1 168 ? -43.312 -1.020 52.260 1.00 98.25 168 ILE A O 1
ATOM 1345 N N . GLU A 1 169 ? -43.540 -1.255 50.042 1.00 98.25 169 GLU A N 1
ATOM 1346 C CA . GLU A 1 169 ? -44.990 -1.021 50.070 1.00 98.25 169 GLU A CA 1
ATOM 1347 C C . GLU A 1 169 ? -45.741 -2.129 50.828 1.00 98.25 169 GLU A C 1
ATOM 1349 O O . GLU A 1 169 ? -46.681 -1.844 51.577 1.00 98.25 169 GLU A O 1
ATOM 1354 N N . ARG A 1 170 ? -45.282 -3.384 50.727 1.00 98.38 170 ARG A N 1
ATOM 1355 C CA . ARG A 1 170 ? -45.822 -4.490 51.531 1.00 98.38 170 ARG A CA 1
ATOM 1356 C C . ARG A 1 170 ? -45.607 -4.246 53.027 1.00 98.38 170 ARG A C 1
ATOM 1358 O O . ARG A 1 170 ? -46.575 -4.278 53.776 1.00 98.38 170 ARG A O 1
ATOM 1365 N N . TYR A 1 171 ? -44.386 -3.910 53.448 1.00 98.25 171 TYR A N 1
ATOM 1366 C CA . TYR A 1 171 ? -44.089 -3.631 54.855 1.00 98.25 171 TYR A CA 1
ATOM 1367 C C . TYR A 1 171 ? -44.875 -2.433 55.392 1.00 98.25 171 TYR A C 1
ATOM 1369 O O . TYR A 1 171 ? -45.359 -2.483 56.518 1.00 98.25 171 TYR A O 1
ATOM 1377 N N . LYS A 1 172 ? -45.065 -1.373 54.594 1.00 97.94 172 LYS A N 1
ATOM 1378 C CA . LYS A 1 172 ? -45.948 -0.254 54.968 1.00 97.94 172 LYS A CA 1
ATOM 1379 C C . LYS A 1 172 ? -47.384 -0.717 55.211 1.00 97.94 172 LYS A C 1
ATOM 1381 O O . LYS A 1 172 ? -48.001 -0.288 56.184 1.00 97.94 172 LYS A O 1
ATOM 1386 N N . THR A 1 173 ? -47.900 -1.591 54.346 1.00 97.75 173 THR A N 1
ATOM 1387 C CA . THR A 1 173 ? -49.247 -2.162 54.489 1.00 97.75 173 THR A CA 1
ATOM 1388 C C . THR A 1 173 ? -49.351 -2.992 55.770 1.00 97.75 173 THR A C 1
ATOM 1390 O O . THR A 1 173 ? -50.258 -2.765 56.568 1.00 97.75 173 THR A O 1
ATOM 1393 N N . ASP A 1 174 ? -48.381 -3.875 56.021 1.00 97.31 174 ASP A N 1
ATOM 1394 C CA . ASP A 1 174 ? -48.343 -4.721 57.220 1.00 97.31 174 ASP A CA 1
ATOM 1395 C C . ASP A 1 174 ? -48.258 -3.881 58.509 1.00 97.31 174 ASP A C 1
ATOM 1397 O O . ASP A 1 174 ? -48.994 -4.124 59.467 1.00 97.31 174 ASP A O 1
ATOM 1401 N N . ILE A 1 175 ? -47.415 -2.839 58.523 1.00 96.56 175 ILE A N 1
ATOM 1402 C CA . ILE A 1 175 ? -47.304 -1.890 59.643 1.00 96.56 175 ILE A CA 1
ATOM 1403 C C . ILE A 1 175 ? -48.629 -1.157 59.866 1.00 96.56 175 ILE A C 1
ATOM 1405 O O . ILE A 1 175 ? -49.056 -1.006 61.009 1.00 96.56 175 ILE A O 1
ATOM 1409 N N . SER A 1 176 ? -49.300 -0.716 58.798 1.00 95.75 176 SER A N 1
ATOM 1410 C CA . SER A 1 176 ? -50.595 -0.036 58.906 1.00 95.75 176 SER A CA 1
ATOM 1411 C C . SER A 1 176 ? -51.646 -0.929 59.571 1.00 95.75 176 SER A C 1
ATOM 1413 O O . SER A 1 176 ? -52.336 -0.482 60.488 1.00 95.75 176 SER A O 1
ATOM 1415 N N . VAL A 1 177 ? -51.714 -2.207 59.184 1.00 95.38 177 VAL A N 1
ATOM 1416 C CA . VAL A 1 177 ? -52.612 -3.190 59.810 1.00 95.38 177 VAL A CA 1
ATOM 1417 C C . VAL A 1 177 ? -52.248 -3.411 61.279 1.00 95.38 177 VAL A C 1
ATOM 1419 O O . VAL A 1 177 ? -53.132 -3.406 62.134 1.00 95.38 177 VAL A O 1
ATOM 1422 N N . ALA A 1 178 ? -50.961 -3.554 61.603 1.00 94.50 178 ALA A N 1
ATOM 1423 C CA . ALA A 1 178 ? -50.514 -3.707 62.986 1.00 94.50 178 ALA A CA 1
ATOM 1424 C C . ALA A 1 178 ? -50.911 -2.503 63.859 1.00 94.50 178 ALA A C 1
ATOM 1426 O O . ALA A 1 178 ? -51.412 -2.690 64.968 1.00 94.50 178 ALA A O 1
ATOM 1427 N N . ILE A 1 179 ? -50.756 -1.275 63.346 1.00 90.81 179 ILE A N 1
ATOM 1428 C CA . ILE A 1 179 ? -51.200 -0.048 64.024 1.00 90.81 179 ILE A CA 1
ATOM 1429 C C . ILE A 1 179 ? -52.713 -0.083 64.266 1.00 90.81 179 ILE A C 1
ATOM 1431 O O . ILE A 1 179 ? -53.145 0.163 65.390 1.00 90.81 179 ILE A O 1
ATOM 1435 N N . GLN A 1 180 ? -53.515 -0.423 63.251 1.00 90.62 180 GLN A N 1
ATOM 1436 C CA . GLN A 1 180 ? -54.973 -0.509 63.392 1.00 90.62 180 GLN A CA 1
ATOM 1437 C C . GLN A 1 180 ? -55.374 -1.528 64.466 1.00 90.62 180 GLN A C 1
ATOM 1439 O O . GLN A 1 180 ? -56.166 -1.206 65.348 1.00 90.62 180 GLN A O 1
ATOM 1444 N N . LEU A 1 181 ? -54.782 -2.727 64.454 1.00 88.50 181 LEU A N 1
ATOM 1445 C CA . LEU A 1 181 ? -55.057 -3.770 65.448 1.00 88.50 181 LEU A CA 1
ATOM 1446 C C . LEU A 1 181 ? -54.710 -3.328 66.875 1.00 88.50 181 LEU A C 1
ATOM 1448 O O . LEU A 1 181 ? -55.479 -3.598 67.800 1.00 88.50 181 LEU A O 1
ATOM 1452 N N . LEU A 1 182 ? -53.585 -2.629 67.056 1.00 85.06 182 LEU A N 1
ATOM 1453 C CA . LEU A 1 182 ? -53.200 -2.053 68.348 1.00 85.06 182 LEU A CA 1
ATOM 1454 C C . LEU A 1 182 ? -54.198 -0.979 68.811 1.00 85.06 182 LEU A C 1
ATOM 1456 O O . LEU A 1 182 ? -54.526 -0.908 69.994 1.00 85.06 182 LEU A O 1
ATOM 1460 N N . GLN A 1 183 ? -54.722 -0.172 67.886 1.00 80.69 183 GLN A N 1
ATOM 1461 C CA . GLN A 1 183 ? -55.683 0.896 68.179 1.00 80.69 183 GLN A CA 1
ATOM 1462 C C . GLN A 1 183 ? -57.112 0.393 68.443 1.00 80.69 183 GLN A C 1
ATOM 1464 O O . GLN A 1 183 ? -57.880 1.088 69.103 1.00 80.69 183 GLN A O 1
ATOM 1469 N N . CYS A 1 184 ? -57.488 -0.809 67.990 1.00 74.69 184 CYS A N 1
ATOM 1470 C CA . CYS A 1 184 ? -58.836 -1.352 68.192 1.00 74.69 184 CYS A CA 1
ATOM 1471 C C . CYS A 1 184 ? -59.188 -1.678 69.664 1.00 74.69 184 CYS A C 1
ATOM 1473 O O . CYS A 1 184 ? -60.371 -1.863 69.952 1.00 74.69 184 CYS A O 1
ATOM 1475 N N . LYS A 1 185 ? -58.217 -1.765 70.597 1.00 67.69 185 LYS A N 1
ATOM 1476 C CA . LYS A 1 185 ? -58.451 -2.017 72.042 1.00 67.69 185 LYS A CA 1
ATOM 1477 C C . LYS A 1 185 ? -57.395 -1.357 72.958 1.00 67.69 185 LYS A C 1
ATOM 1479 O O . LYS A 1 185 ? -56.588 -2.074 73.552 1.00 67.69 185 LYS A O 1
ATOM 1484 N N . PRO A 1 186 ? -57.402 -0.025 73.133 1.00 64.56 186 PRO A N 1
ATOM 1485 C CA . PRO A 1 186 ? -56.373 0.680 73.905 1.00 64.56 186 PRO A CA 1
ATOM 1486 C C . PRO A 1 186 ? -56.297 0.238 75.379 1.00 64.56 186 PRO A C 1
ATOM 1488 O O . PRO A 1 186 ? -55.201 0.119 75.915 1.00 64.56 186 PRO A O 1
ATOM 1491 N N . ASP A 1 187 ? -57.430 -0.109 76.000 1.00 63.88 187 ASP A N 1
ATOM 1492 C CA . ASP A 1 187 ? -57.497 -0.520 77.415 1.00 63.88 187 ASP A CA 1
ATOM 1493 C C . ASP A 1 187 ? -57.065 -1.977 77.669 1.00 63.88 187 ASP A C 1
ATOM 1495 O O . ASP A 1 187 ? -56.913 -2.400 78.814 1.00 63.88 187 ASP A O 1
ATOM 1499 N N . SER A 1 188 ? -56.875 -2.771 76.608 1.00 65.00 188 SER A N 1
ATOM 1500 C CA . SER A 1 188 ? -56.463 -4.178 76.711 1.00 65.00 188 SER A CA 1
ATOM 1501 C C . SER A 1 188 ? -54.942 -4.363 76.686 1.00 65.00 188 SER A C 1
ATOM 1503 O O . SER A 1 188 ? -54.472 -5.480 76.911 1.00 65.00 188 SER A O 1
ATOM 1505 N N . PHE A 1 189 ? -54.174 -3.309 76.392 1.00 63.97 189 PHE A N 1
ATOM 1506 C CA . PHE A 1 189 ? -52.715 -3.349 76.330 1.00 63.97 189 PHE A CA 1
ATOM 1507 C C . PHE A 1 189 ? -52.104 -2.617 77.530 1.00 63.97 189 PHE A C 1
ATOM 1509 O O . PHE A 1 189 ? -52.542 -1.539 77.922 1.00 63.97 189 PHE A O 1
ATOM 1516 N N . VAL A 1 190 ? -51.066 -3.206 78.129 1.00 64.88 190 VAL A N 1
ATOM 1517 C CA . VAL A 1 190 ? -50.309 -2.574 79.220 1.00 64.88 190 VAL A CA 1
ATOM 1518 C C . VAL A 1 190 ? -49.600 -1.335 78.671 1.00 64.88 190 VAL A C 1
ATOM 1520 O O . VAL A 1 190 ? -48.905 -1.430 77.659 1.00 64.88 190 VAL A O 1
ATOM 1523 N N . SER A 1 191 ? -49.742 -0.185 79.338 1.00 60.44 191 SER A N 1
ATOM 1524 C CA . SER A 1 191 ? -49.035 1.038 78.951 1.00 60.44 191 SER A CA 1
ATOM 1525 C C . SER A 1 191 ? -47.517 0.786 78.921 1.00 60.44 191 SER A C 1
ATOM 1527 O O . SER A 1 191 ? -46.943 0.384 79.941 1.00 60.44 191 SER A O 1
ATOM 1529 N N . PRO A 1 192 ? -46.836 0.982 77.774 1.00 64.12 192 PRO A N 1
ATOM 1530 C CA . PRO A 1 192 ? -45.406 0.729 77.684 1.00 64.12 192 PRO A CA 1
ATOM 1531 C C . PRO A 1 192 ? -44.659 1.713 78.585 1.00 64.12 192 PRO A C 1
ATOM 1533 O O . PRO A 1 192 ? -44.631 2.917 78.329 1.00 64.12 192 PRO A O 1
ATOM 1536 N N . LYS A 1 193 ? -44.044 1.221 79.662 1.00 71.06 193 LYS A N 1
ATOM 1537 C CA . LYS A 1 193 ? -43.140 2.038 80.476 1.00 71.06 193 LYS A CA 1
ATOM 1538 C C . LYS A 1 193 ? -41.795 2.086 79.757 1.00 71.06 193 LYS A C 1
ATOM 1540 O O . LYS A 1 193 ? -41.192 1.046 79.527 1.00 71.06 193 LYS A O 1
ATOM 1545 N N . LEU A 1 194 ? -41.292 3.280 79.437 1.00 68.38 194 LEU A N 1
ATOM 1546 C CA . LEU A 1 194 ? -39.974 3.476 78.804 1.00 68.38 194 LEU A CA 1
ATOM 1547 C C . LEU A 1 194 ? -38.848 2.718 79.532 1.00 68.38 194 LEU A C 1
ATOM 1549 O O . LEU A 1 194 ? -37.915 2.240 78.899 1.00 68.38 194 LEU A O 1
ATOM 1553 N N . SER A 1 195 ? -38.981 2.536 80.848 1.00 71.94 195 SER A N 1
ATOM 1554 C CA . SER A 1 195 ? -38.039 1.805 81.696 1.00 71.94 195 SER A CA 1
ATOM 1555 C C . SER A 1 195 ? -37.996 0.285 81.486 1.00 71.94 195 SER A C 1
ATOM 1557 O O . SER A 1 195 ? -37.069 -0.344 81.988 1.00 71.94 195 SER A O 1
ATOM 1559 N N . SER A 1 196 ? -38.956 -0.326 80.777 1.00 75.69 196 SER A N 1
ATOM 1560 C CA . SER A 1 196 ? -38.997 -1.783 80.555 1.00 75.69 196 SER A CA 1
ATOM 1561 C C . SER A 1 196 ? -38.306 -2.245 79.268 1.00 75.69 196 SER A C 1
ATOM 1563 O O . SER A 1 196 ? -38.246 -3.444 79.009 1.00 75.69 196 SER A O 1
ATOM 1565 N N . LEU A 1 197 ? -37.810 -1.320 78.442 1.00 78.50 197 LEU A N 1
ATOM 1566 C CA . LEU A 1 197 ? -37.096 -1.634 77.201 1.00 78.50 197 LEU A CA 1
ATOM 1567 C C . LEU A 1 197 ? -35.576 -1.729 77.446 1.00 78.50 197 LEU A C 1
ATOM 1569 O O . LEU A 1 197 ? -35.068 -1.075 78.353 1.00 78.50 197 LEU A O 1
ATOM 1573 N N . PRO A 1 198 ? -34.810 -2.484 76.643 1.00 84.19 198 PRO A N 1
ATOM 1574 C CA . PRO A 1 198 ? -33.345 -2.434 76.661 1.00 84.19 198 PRO A CA 1
ATOM 1575 C C . PRO A 1 198 ? -32.802 -1.008 76.457 1.00 84.19 198 PRO A C 1
ATOM 1577 O O . PRO A 1 198 ? -33.351 -0.246 75.661 1.00 84.19 198 PRO A O 1
ATOM 1580 N N . ILE A 1 199 ? -31.701 -0.649 77.131 1.00 83.00 199 ILE A N 1
ATOM 1581 C CA . ILE A 1 199 ? -31.125 0.716 77.141 1.00 83.00 199 ILE A CA 1
ATOM 1582 C C . ILE A 1 199 ? -30.857 1.290 75.738 1.00 83.00 199 ILE A C 1
ATOM 1584 O O . ILE A 1 199 ? -31.116 2.467 75.495 1.00 83.00 199 ILE A O 1
ATOM 1588 N N . GLU A 1 200 ? -30.414 0.463 74.790 1.00 80.62 200 GLU A N 1
ATOM 1589 C CA . GLU A 1 200 ? -30.173 0.874 73.396 1.00 80.62 200 GLU A CA 1
ATOM 1590 C C . GLU A 1 200 ? -31.455 1.261 72.647 1.00 80.62 200 GLU A C 1
ATOM 1592 O O . GLU A 1 200 ? -31.432 2.063 71.714 1.00 80.62 200 GLU A O 1
ATOM 1597 N N . ILE A 1 201 ? -32.586 0.683 73.046 1.00 83.56 201 ILE A N 1
ATOM 1598 C CA . ILE A 1 201 ? -33.898 0.985 72.477 1.00 83.56 201 ILE A CA 1
ATOM 1599 C C . ILE A 1 201 ? -34.478 2.216 73.175 1.00 83.56 201 ILE A C 1
ATOM 1601 O O . ILE A 1 201 ? -35.025 3.085 72.500 1.00 83.56 201 ILE A O 1
ATOM 1605 N N . GLN A 1 202 ? -34.291 2.350 74.494 1.00 82.75 202 GLN A N 1
ATOM 1606 C CA . GLN A 1 202 ? -34.697 3.549 75.236 1.00 82.75 202 GLN A CA 1
ATOM 1607 C C . GLN A 1 202 ? -34.058 4.819 74.661 1.00 82.75 202 GLN A C 1
ATOM 1609 O O . GLN A 1 202 ? -34.752 5.813 74.454 1.00 82.75 202 GLN A O 1
ATOM 1614 N N . SER A 1 203 ? -32.756 4.783 74.351 1.00 82.44 203 SER A N 1
ATOM 1615 C CA . SER A 1 203 ? -32.046 5.933 73.778 1.00 82.44 203 SER A CA 1
ATOM 1616 C C . SER A 1 203 ? -32.562 6.300 72.381 1.00 82.44 203 SER A C 1
ATOM 1618 O O . SER A 1 203 ? -32.771 7.480 72.093 1.00 82.44 203 SER A O 1
ATOM 1620 N N . LYS A 1 204 ? -32.851 5.307 71.529 1.00 84.50 204 LYS A N 1
ATOM 1621 C CA . LYS A 1 204 ? -33.443 5.517 70.198 1.00 84.50 204 LYS A CA 1
ATOM 1622 C C . LYS A 1 204 ? -34.852 6.096 70.282 1.00 84.50 204 LYS A C 1
ATOM 1624 O O . LYS A 1 204 ? -35.133 7.074 69.597 1.00 84.50 204 LYS A O 1
ATOM 1629 N N . VAL A 1 205 ? -35.710 5.554 71.148 1.00 82.19 205 VAL A N 1
ATOM 1630 C CA . VAL A 1 205 ? -37.077 6.059 71.364 1.00 82.19 205 VAL A CA 1
ATOM 1631 C C . VAL A 1 205 ? -37.047 7.494 71.894 1.00 82.19 205 VAL A C 1
ATOM 1633 O O . VAL A 1 205 ? -37.753 8.349 71.369 1.00 82.19 205 VAL A O 1
ATOM 1636 N N . ALA A 1 206 ? -36.181 7.794 72.867 1.00 80.50 206 ALA A N 1
ATOM 1637 C CA . ALA A 1 206 ? -36.006 9.153 73.380 1.00 80.50 206 ALA A CA 1
ATOM 1638 C C . ALA A 1 206 ? -35.490 10.131 72.308 1.00 80.50 206 ALA A C 1
ATOM 1640 O O . ALA A 1 206 ? -35.862 11.303 72.312 1.00 80.50 206 ALA A O 1
ATOM 1641 N N . THR A 1 207 ? -34.655 9.656 71.380 1.00 81.94 207 THR A N 1
ATOM 1642 C CA . THR A 1 207 ? -34.164 10.456 70.249 1.00 81.94 207 THR A CA 1
ATOM 1643 C C . THR A 1 207 ? -35.281 10.735 69.241 1.00 81.94 207 THR A C 1
ATOM 1645 O O . THR A 1 207 ? -35.478 11.889 68.875 1.00 81.94 207 THR A O 1
ATOM 1648 N N . TYR A 1 208 ? -36.066 9.723 68.853 1.00 77.75 208 TYR A N 1
ATOM 1649 C CA . TYR A 1 208 ? -37.220 9.890 67.958 1.00 77.75 208 TYR A CA 1
ATOM 1650 C C . TYR A 1 208 ? -38.281 10.834 68.543 1.00 77.75 208 TYR A C 1
ATOM 1652 O O . TYR A 1 208 ? -38.692 11.775 67.873 1.00 77.75 208 TYR A O 1
ATOM 1660 N N . MET A 1 209 ? -38.634 10.669 69.823 1.00 76.31 209 MET A N 1
ATOM 1661 C CA . MET A 1 209 ? -39.593 11.547 70.513 1.00 76.31 209 MET A CA 1
ATOM 1662 C C . MET A 1 209 ? -39.119 13.009 70.602 1.00 76.31 209 MET A C 1
ATOM 1664 O O . MET A 1 209 ? -39.943 13.912 70.697 1.00 76.31 209 MET A O 1
ATOM 1668 N N . ARG A 1 210 ? -37.800 13.258 70.575 1.00 76.62 210 ARG A N 1
ATOM 1669 C CA . ARG A 1 210 ? -37.219 14.611 70.500 1.00 76.62 210 ARG A CA 1
ATOM 1670 C C . ARG A 1 210 ? -37.217 15.191 69.082 1.00 76.62 210 ARG A C 1
ATOM 1672 O O . ARG A 1 210 ? -37.246 16.410 68.944 1.00 76.62 210 ARG A O 1
ATOM 1679 N N . LEU A 1 211 ? -37.162 14.354 68.044 1.00 63.59 211 LEU A N 1
ATOM 1680 C CA . LEU A 1 211 ? -37.198 14.799 66.645 1.00 63.59 211 LEU A CA 1
ATOM 1681 C C . LEU A 1 211 ? -38.611 15.200 66.191 1.00 63.59 211 LEU A C 1
ATOM 1683 O O . LEU A 1 211 ? -38.747 16.160 65.430 1.00 63.59 211 LEU A O 1
ATOM 1687 N N . ASP A 1 212 ? -39.652 14.526 66.687 1.00 48.41 212 ASP A N 1
ATOM 1688 C CA . ASP A 1 212 ? -41.049 14.803 66.310 1.00 48.41 212 ASP A CA 1
ATOM 1689 C C . ASP A 1 212 ? -41.533 16.203 66.745 1.00 48.41 212 ASP A C 1
ATOM 1691 O O . ASP A 1 212 ? -42.485 16.733 66.178 1.00 48.41 212 ASP A O 1
ATOM 1695 N N . THR A 1 213 ? -40.855 16.856 67.698 1.00 54.59 213 THR A N 1
ATOM 1696 C CA . THR A 1 213 ? -41.158 18.241 68.110 1.00 54.59 213 THR A CA 1
ATOM 1697 C C . THR A 1 213 ? -40.297 19.305 67.413 1.00 54.59 213 THR A C 1
ATOM 1699 O O . THR A 1 213 ? -40.453 20.483 67.719 1.00 54.59 213 THR A O 1
ATOM 1702 N N . ASN A 1 214 ? -39.374 18.926 66.515 1.00 51.59 214 ASN A N 1
ATOM 1703 C CA . ASN A 1 214 ? -38.362 19.832 65.939 1.00 51.59 214 ASN A CA 1
ATOM 1704 C C . ASN A 1 214 ? -38.296 19.820 64.396 1.00 51.59 214 ASN A C 1
ATOM 1706 O O . ASN A 1 214 ? -37.275 20.187 63.822 1.00 51.59 214 ASN A O 1
ATOM 1710 N N . SER A 1 215 ? -39.347 19.378 63.703 1.00 48.72 215 SER A N 1
ATOM 1711 C CA . SER A 1 215 ? -39.363 19.270 62.234 1.00 48.72 215 SER A CA 1
ATOM 1712 C C . SER A 1 215 ? -40.434 20.154 61.589 1.00 48.72 215 SER A C 1
ATOM 1714 O O . SER A 1 215 ? -41.350 19.699 60.912 1.00 48.72 215 SER A O 1
ATOM 1716 N N . HIS A 1 216 ? -40.269 21.463 61.756 1.00 45.91 216 HIS A N 1
ATOM 1717 C CA . HIS A 1 216 ? -40.657 22.440 60.741 1.00 45.91 216 HIS A CA 1
ATOM 1718 C C . HIS A 1 216 ? -39.416 23.313 60.518 1.00 45.91 216 HIS A C 1
ATOM 1720 O O . HIS A 1 216 ? -38.870 23.773 61.515 1.00 45.91 216 HIS A O 1
ATOM 1726 N N . SER A 1 217 ? -38.997 23.501 59.257 1.00 43.25 217 SER A N 1
ATOM 1727 C CA . SER A 1 217 ? -37.732 24.125 58.787 1.00 43.25 217 SER A CA 1
ATOM 1728 C C . SER A 1 217 ? -36.551 23.142 58.637 1.00 43.25 217 SER A C 1
ATOM 1730 O O . SER A 1 217 ? -36.252 22.396 59.556 1.00 43.25 217 SER A O 1
ATOM 1732 N N . ASP A 1 218 ? -35.842 23.009 57.511 1.00 37.09 218 ASP A N 1
ATOM 1733 C CA . ASP A 1 218 ? -35.778 23.807 56.288 1.00 37.09 218 ASP A CA 1
ATOM 1734 C C . ASP A 1 218 ? -35.435 22.949 55.061 1.00 37.09 218 ASP A C 1
ATOM 1736 O O . ASP A 1 218 ? -34.801 21.896 55.120 1.00 37.09 218 ASP A O 1
ATOM 1740 N N . SER A 1 219 ? -35.891 23.477 53.933 1.00 51.22 219 SER A N 1
ATOM 1741 C CA . SER A 1 219 ? -35.462 23.192 52.574 1.00 51.22 219 SER A CA 1
ATOM 1742 C C . SER A 1 219 ? -33.955 23.389 52.421 1.00 51.22 219 SER A C 1
ATOM 1744 O O . SER A 1 219 ? -33.514 24.506 52.633 1.00 51.22 219 SER A O 1
ATOM 1746 N N . GLU A 1 220 ? -33.216 22.393 51.920 1.00 40.00 220 GLU A N 1
ATOM 1747 C CA . GLU A 1 220 ? -32.018 22.626 51.098 1.00 40.00 220 GLU A CA 1
ATOM 1748 C C . GLU A 1 220 ? -31.871 21.547 50.018 1.00 40.00 220 GLU A C 1
ATOM 1750 O O . GLU A 1 220 ? -31.546 20.384 50.267 1.00 40.00 220 GLU A O 1
ATOM 1755 N N . GLY A 1 221 ? -32.112 21.963 48.774 1.00 42.47 221 GLY A N 1
ATOM 1756 C CA . GLY A 1 221 ? -31.657 21.251 47.593 1.00 42.47 221 GLY A CA 1
ATOM 1757 C C . GLY A 1 221 ? -30.152 21.439 47.443 1.00 42.47 221 GLY A C 1
ATOM 1758 O O . GLY A 1 221 ? -29.701 22.479 46.978 1.00 42.47 221 GLY A O 1
ATOM 1759 N N . SER A 1 222 ? -29.375 20.420 47.800 1.00 39.72 222 SER A N 1
ATOM 1760 C CA . SER A 1 222 ? -27.957 20.347 47.450 1.00 39.72 222 SER A CA 1
ATOM 1761 C C . SER A 1 222 ? -27.785 19.563 46.153 1.00 39.72 222 SER A C 1
ATOM 1763 O O . SER A 1 222 ? -27.754 18.333 46.127 1.00 39.72 222 SER A O 1
ATOM 1765 N N . THR A 1 223 ? -27.662 20.298 45.050 1.00 41.47 223 THR A N 1
ATOM 1766 C CA . THR A 1 223 ? -27.151 19.777 43.785 1.00 41.47 223 THR A CA 1
ATOM 1767 C C . THR A 1 223 ? -25.631 19.656 43.898 1.00 41.47 223 THR A C 1
ATOM 1769 O O . THR A 1 223 ? -24.908 20.633 43.719 1.00 41.47 223 THR A O 1
ATOM 1772 N N . SER A 1 224 ? -25.120 18.463 44.186 1.00 41.38 224 SER A N 1
ATOM 1773 C CA . SER A 1 224 ? -23.708 18.146 43.949 1.00 41.38 224 SER A CA 1
ATOM 1774 C C . SER A 1 224 ? -23.630 17.118 42.829 1.00 41.38 224 SER A C 1
ATOM 1776 O O . SER A 1 224 ? -23.531 15.914 43.043 1.00 41.38 224 SER A O 1
ATOM 1778 N N . GLY A 1 225 ? -23.766 17.620 41.604 1.00 36.62 225 GLY A N 1
ATOM 1779 C CA . GLY A 1 225 ? -23.425 16.899 40.388 1.00 36.62 225 GLY A CA 1
ATOM 1780 C C . GLY A 1 225 ? -22.042 17.341 39.935 1.00 36.62 225 GLY A C 1
ATOM 1781 O O . GLY A 1 225 ? -21.923 18.279 39.154 1.00 36.62 225 GLY A O 1
ATOM 1782 N N . VAL A 1 226 ? -20.992 16.670 40.410 1.00 43.28 226 VAL A N 1
ATOM 1783 C CA . VAL A 1 226 ? -19.684 16.705 39.744 1.00 43.28 226 VAL A CA 1
ATOM 1784 C C . VAL A 1 226 ? -19.815 15.846 38.487 1.00 43.28 226 VAL A C 1
ATOM 1786 O O . VAL A 1 226 ? -19.544 14.649 38.486 1.00 43.28 226 VAL A O 1
ATOM 1789 N N . GLY A 1 227 ? -20.326 16.456 37.420 1.00 37.50 227 GLY A N 1
ATOM 1790 C CA . GLY A 1 227 ? -20.278 15.916 36.070 1.00 37.50 227 GLY A CA 1
ATOM 1791 C C . GLY A 1 227 ? -19.033 16.452 35.379 1.00 37.50 227 GLY A C 1
ATOM 1792 O O . GLY A 1 227 ? -19.001 17.612 34.976 1.00 37.50 227 GLY A O 1
ATOM 1793 N N . MET A 1 228 ? -18.002 15.620 35.239 1.00 43.12 228 MET A N 1
ATOM 1794 C CA . MET A 1 228 ? -16.907 15.880 34.308 1.00 43.12 228 MET A CA 1
ATOM 1795 C C . MET A 1 228 ? -17.472 15.824 32.884 1.00 43.12 228 MET A C 1
ATOM 1797 O O . MET A 1 228 ? -17.613 14.752 32.301 1.00 43.12 228 MET A O 1
ATOM 1801 N N . ALA A 1 229 ? -17.839 16.981 32.337 1.00 35.97 229 ALA A N 1
ATOM 1802 C CA . ALA A 1 229 ? -18.166 17.120 30.928 1.00 35.97 229 ALA A CA 1
ATOM 1803 C C . ALA A 1 229 ? -16.861 17.087 30.121 1.00 35.97 229 ALA A C 1
ATOM 1805 O O . ALA A 1 229 ? -16.116 18.064 30.073 1.00 35.97 229 ALA A O 1
ATOM 1806 N N . THR A 1 230 ? -16.573 15.958 29.478 1.00 45.06 230 THR A N 1
ATOM 1807 C CA . THR A 1 230 ? -15.655 15.916 28.340 1.00 45.06 230 THR A CA 1
ATOM 1808 C C . THR A 1 230 ? -16.343 16.612 27.169 1.00 45.06 230 THR A C 1
ATOM 1810 O O . THR A 1 230 ? -17.140 16.028 26.440 1.00 45.06 230 THR A O 1
ATOM 1813 N N . THR A 1 231 ? -16.069 17.901 26.993 1.00 41.53 231 THR A N 1
ATOM 1814 C CA . THR A 1 231 ? -16.523 18.678 25.838 1.00 41.53 231 THR A CA 1
ATOM 1815 C C . THR A 1 231 ? -15.703 18.321 24.597 1.00 41.53 231 THR A C 1
ATOM 1817 O O . THR A 1 231 ? -15.018 19.160 24.022 1.00 41.53 231 THR A O 1
ATOM 1820 N N . ASN A 1 232 ? -15.812 17.081 24.113 1.00 45.78 232 ASN A N 1
ATOM 1821 C CA . ASN A 1 232 ? -15.521 16.814 22.707 1.00 45.78 232 ASN A CA 1
ATOM 1822 C C . ASN A 1 232 ? -16.743 17.239 21.891 1.00 45.78 232 ASN A C 1
ATOM 1824 O O . ASN A 1 232 ? -17.594 16.440 21.512 1.00 45.78 232 ASN A O 1
ATOM 1828 N N . SER A 1 233 ? -16.830 18.552 21.683 1.00 35.75 233 SER A N 1
ATOM 1829 C CA . SER A 1 233 ? -17.702 19.176 20.697 1.00 35.75 233 SER A CA 1
ATOM 1830 C C . SER A 1 233 ? -17.295 18.678 19.311 1.00 35.75 233 SER A C 1
ATOM 1832 O O . SER A 1 233 ? -16.282 19.101 18.753 1.00 35.75 233 SER A O 1
ATOM 1834 N N . TYR A 1 234 ? -18.068 17.750 18.753 1.00 41.59 234 TYR A N 1
ATOM 1835 C CA . TYR A 1 234 ? -18.043 17.481 17.322 1.00 41.59 234 TYR A CA 1
ATOM 1836 C C . TYR A 1 234 ? -18.688 18.691 16.644 1.00 41.59 234 TYR A C 1
ATOM 1838 O O . TYR A 1 234 ? -19.910 18.794 16.554 1.00 41.59 234 TYR A O 1
ATOM 1846 N N . HIS A 1 235 ? -17.865 19.646 16.220 1.00 43.19 235 HIS A N 1
ATOM 1847 C CA . HIS A 1 235 ? -18.320 20.744 15.382 1.00 43.19 235 HIS A CA 1
ATOM 1848 C C . HIS A 1 235 ? -18.704 20.167 14.013 1.00 43.19 235 HIS A C 1
ATOM 1850 O O . HIS A 1 235 ? -17.854 19.976 13.143 1.00 43.19 235 HIS A O 1
ATOM 1856 N N . VAL A 1 236 ? -19.985 19.841 13.829 1.00 53.97 236 VAL A N 1
ATOM 1857 C CA . VAL A 1 236 ? -20.540 19.530 12.509 1.00 53.97 236 VAL A CA 1
ATOM 1858 C C . VAL A 1 236 ? -20.497 20.827 11.707 1.00 53.97 236 VAL A C 1
ATOM 1860 O O . VAL A 1 236 ? -21.246 21.764 11.976 1.00 53.97 236 VAL A O 1
ATOM 1863 N N . LEU A 1 237 ? -19.554 20.911 10.768 1.00 49.97 237 LEU A N 1
ATOM 1864 C CA . LEU A 1 237 ? -19.479 22.023 9.827 1.00 49.97 237 LEU A CA 1
ATOM 1865 C C . LEU A 1 237 ? -20.754 22.035 8.963 1.00 49.97 237 LEU A C 1
ATOM 1867 O O . LEU A 1 237 ? -21.214 20.960 8.564 1.00 49.97 237 LEU A O 1
ATOM 1871 N N . PRO A 1 238 ? -21.326 23.211 8.648 1.00 51.19 238 PRO A N 1
ATOM 1872 C CA . PRO A 1 238 ? -22.424 23.303 7.694 1.00 51.19 238 PRO A CA 1
ATOM 1873 C C . PRO A 1 238 ? -21.965 22.730 6.352 1.00 51.19 238 PRO A C 1
ATOM 1875 O O . PRO A 1 238 ? -20.856 23.029 5.907 1.00 51.19 238 PRO A O 1
ATOM 1878 N N . ALA A 1 239 ? -22.804 21.911 5.716 1.00 49.91 239 ALA A N 1
ATOM 1879 C CA . ALA A 1 239 ? -22.545 21.397 4.379 1.00 49.91 239 ALA A CA 1
ATOM 1880 C C . ALA A 1 239 ? -22.308 22.577 3.422 1.00 49.91 239 ALA A C 1
ATOM 1882 O O . ALA A 1 239 ? -23.229 23.332 3.115 1.00 49.91 239 ALA A O 1
ATOM 1883 N N . SER A 1 240 ? -21.059 22.776 2.995 1.00 49.91 240 SER A N 1
ATOM 1884 C CA . SER A 1 240 ? -20.750 23.672 1.887 1.00 49.91 240 SER A CA 1
ATOM 1885 C C . SER A 1 240 ? -21.288 23.038 0.611 1.00 49.91 240 SER A C 1
ATOM 1887 O O . SER A 1 240 ? -20.821 21.982 0.193 1.00 49.91 240 SER A O 1
ATOM 1889 N N . ASP A 1 241 ? -22.282 23.690 0.016 1.00 55.59 241 ASP A N 1
ATOM 1890 C CA . ASP A 1 241 ? -22.896 23.332 -1.263 1.00 55.59 241 ASP A CA 1
ATOM 1891 C C . ASP A 1 241 ? -22.000 23.771 -2.439 1.00 55.59 241 ASP A C 1
ATOM 1893 O O . ASP A 1 241 ? -22.390 24.546 -3.311 1.00 55.59 241 ASP A O 1
ATOM 1897 N N . SER A 1 242 ? -20.733 23.345 -2.419 1.00 59.69 242 SER A N 1
ATOM 1898 C CA . SER A 1 242 ? -19.785 23.559 -3.512 1.00 59.69 242 SER A CA 1
ATOM 1899 C C . SER A 1 242 ? -19.331 22.211 -4.081 1.00 59.69 242 SER A C 1
ATOM 1901 O O . SER A 1 242 ? -18.944 21.317 -3.323 1.00 59.69 242 SER A O 1
ATOM 1903 N N . PRO A 1 243 ? -19.373 22.019 -5.415 1.00 63.88 243 PRO A N 1
ATOM 1904 C CA . PRO A 1 243 ? -18.918 20.773 -6.014 1.00 63.88 243 PRO A CA 1
ATOM 1905 C C . PRO A 1 243 ? -17.416 20.581 -5.743 1.00 63.88 243 PRO A C 1
ATOM 1907 O O . PRO A 1 243 ? -16.654 21.554 -5.797 1.00 63.88 243 PRO A O 1
ATOM 1910 N N . PRO A 1 244 ? -16.965 19.348 -5.443 1.00 64.94 244 PRO A N 1
ATOM 1911 C CA . PRO A 1 244 ? -15.561 19.088 -5.163 1.00 64.94 244 PRO A CA 1
ATOM 1912 C C . PRO A 1 244 ? -14.699 19.407 -6.394 1.00 64.94 244 PRO A C 1
ATOM 1914 O O . PRO A 1 244 ? -15.150 19.219 -7.529 1.00 64.94 244 PRO A O 1
ATOM 1917 N N . PRO A 1 245 ? -13.452 19.872 -6.199 1.00 57.56 245 PRO A N 1
ATOM 1918 C CA . PRO A 1 245 ? -12.538 20.110 -7.304 1.00 57.56 245 PRO A CA 1
ATOM 1919 C C . PRO A 1 245 ? -12.326 18.803 -8.072 1.00 57.56 245 PRO A C 1
ATOM 1921 O O . PRO A 1 245 ? -11.988 17.770 -7.493 1.00 57.56 245 PRO A O 1
ATOM 1924 N N . ILE A 1 246 ? -12.560 18.866 -9.382 1.00 55.62 246 ILE A N 1
ATOM 1925 C CA . ILE A 1 246 ? -12.406 17.754 -10.317 1.00 55.62 246 ILE A CA 1
ATOM 1926 C C . ILE A 1 246 ? -10.955 17.272 -10.233 1.00 55.62 246 ILE A C 1
ATOM 1928 O O . ILE A 1 246 ? -10.021 17.972 -10.627 1.00 55.62 246 ILE A O 1
ATOM 1932 N N . CYS A 1 247 ? -10.761 16.078 -9.683 1.00 51.19 247 CYS A N 1
ATOM 1933 C CA . CYS A 1 247 ? -9.491 15.374 -9.718 1.00 51.19 247 CYS A CA 1
ATOM 1934 C C . CYS A 1 247 ? -9.111 15.097 -11.190 1.00 51.19 247 CYS A C 1
ATOM 1936 O O . CYS A 1 247 ? -9.943 14.603 -11.950 1.00 51.19 247 CYS A O 1
ATOM 1938 N N . PRO A 1 248 ? -7.873 15.393 -11.632 1.00 55.91 248 PRO A N 1
ATOM 1939 C CA . PRO A 1 248 ? -7.514 15.362 -13.052 1.00 55.91 248 PRO A CA 1
ATOM 1940 C C . PRO A 1 248 ? -7.187 13.953 -13.572 1.00 55.91 248 PRO A C 1
ATOM 1942 O O . PRO A 1 248 ? -6.625 13.814 -14.655 1.00 55.91 248 PRO A O 1
ATOM 1945 N N . PHE A 1 249 ? -7.506 12.900 -12.816 1.00 51.97 249 PHE A N 1
ATOM 1946 C CA . PHE A 1 249 ? -7.175 11.530 -13.194 1.00 51.97 249 PHE A CA 1
ATOM 1947 C C . PHE A 1 249 ? -8.451 10.754 -13.534 1.00 51.97 249 PHE A C 1
ATOM 1949 O O . PHE A 1 249 ? -9.328 10.634 -12.675 1.00 51.97 249 PHE A O 1
ATOM 1956 N N . PRO A 1 250 ? -8.584 10.235 -14.770 1.00 59.44 250 PRO A N 1
ATOM 1957 C CA . PRO A 1 250 ? -9.732 9.419 -15.139 1.00 59.44 250 PRO A CA 1
ATOM 1958 C C . PRO A 1 250 ? -9.759 8.121 -14.311 1.00 59.44 250 PRO A C 1
ATOM 1960 O O . PRO A 1 250 ? -8.699 7.646 -13.892 1.00 59.44 250 PRO A O 1
ATOM 1963 N N . PRO A 1 251 ? -10.943 7.518 -14.086 1.00 53.94 251 PRO A N 1
ATOM 1964 C CA . PRO A 1 251 ? -11.059 6.248 -13.380 1.00 53.94 251 PRO A CA 1
ATOM 1965 C C . PRO A 1 251 ? -10.208 5.184 -14.078 1.00 53.94 251 PRO A C 1
ATOM 1967 O O . PRO A 1 251 ? -10.439 4.862 -15.245 1.00 53.94 251 PRO A O 1
ATOM 1970 N N . THR A 1 252 ? -9.211 4.649 -13.374 1.00 58.00 252 THR A N 1
ATOM 1971 C CA . THR A 1 252 ? -8.377 3.553 -13.870 1.00 58.00 252 THR A CA 1
ATOM 1972 C C . THR A 1 252 ? -9.275 2.372 -14.226 1.00 58.00 252 THR A C 1
ATOM 1974 O O . THR A 1 252 ? -9.993 1.847 -13.375 1.00 58.00 252 THR A O 1
ATOM 1977 N N . ALA A 1 253 ? -9.243 1.963 -15.495 1.00 55.66 253 ALA A N 1
ATOM 1978 C CA . ALA A 1 253 ? -9.925 0.770 -15.967 1.00 55.66 253 ALA A CA 1
ATOM 1979 C C . ALA A 1 253 ? -9.499 -0.441 -15.121 1.00 55.66 253 ALA A C 1
ATOM 1981 O O . ALA A 1 253 ? -8.315 -0.761 -15.015 1.00 55.66 253 ALA A O 1
ATOM 1982 N N . MET A 1 254 ? -10.477 -1.115 -14.517 1.00 56.81 254 MET A N 1
ATOM 1983 C CA . MET A 1 254 ? -10.286 -2.394 -13.841 1.00 56.81 254 MET A CA 1
ATOM 1984 C C . MET A 1 254 ? -9.903 -3.441 -14.893 1.00 56.81 254 MET A C 1
ATOM 1986 O O . MET A 1 254 ? -10.758 -3.949 -15.618 1.00 56.81 254 MET A O 1
ATOM 1990 N N . VAL A 1 255 ? -8.613 -3.754 -15.013 1.00 53.31 255 VAL A N 1
ATOM 1991 C CA . VAL A 1 255 ? -8.150 -4.870 -15.844 1.00 53.31 255 VAL A CA 1
ATOM 1992 C C . VAL A 1 255 ? -8.502 -6.165 -15.114 1.00 53.31 255 VAL A C 1
ATOM 1994 O O . VAL A 1 255 ? -7.873 -6.522 -14.118 1.00 53.31 255 VAL A O 1
ATOM 1997 N N . TYR A 1 256 ? -9.524 -6.873 -15.598 1.00 51.31 256 TYR A N 1
ATOM 1998 C CA . TYR A 1 256 ? -9.824 -8.226 -15.140 1.00 51.31 256 TYR A CA 1
ATOM 1999 C C . TYR A 1 256 ? -8.629 -9.140 -15.431 1.00 51.31 256 TYR A C 1
ATOM 2001 O O . TYR A 1 256 ? -8.155 -9.255 -16.562 1.00 51.31 256 TYR A O 1
ATOM 2009 N N . SER A 1 257 ? -8.131 -9.796 -14.384 1.00 58.72 257 SER A N 1
ATOM 2010 C CA . SER A 1 257 ? -7.077 -10.799 -14.480 1.00 58.72 257 SER A CA 1
ATOM 2011 C C . SER A 1 257 ? -7.626 -12.031 -15.207 1.00 58.72 257 SER A C 1
ATOM 2013 O O . SER A 1 257 ? -8.426 -12.777 -14.647 1.00 58.72 257 SER A O 1
ATOM 2015 N N . MET A 1 258 ? -7.186 -12.275 -16.443 1.00 54.09 258 MET A N 1
ATOM 2016 C CA . MET A 1 258 ? -7.402 -13.552 -17.133 1.00 54.09 258 MET A CA 1
ATOM 2017 C C . MET A 1 258 ? -6.467 -14.612 -16.536 1.00 54.09 258 MET A C 1
ATOM 2019 O O . MET A 1 258 ? -5.468 -15.005 -17.132 1.00 54.09 258 MET A O 1
ATOM 2023 N N . ARG A 1 259 ? -6.777 -15.072 -15.322 1.00 57.34 259 ARG A N 1
ATOM 2024 C CA . ARG A 1 259 ? -6.248 -16.327 -14.780 1.00 57.34 259 ARG A CA 1
ATOM 2025 C C . ARG A 1 259 ? -7.351 -17.371 -14.853 1.00 57.34 259 ARG A C 1
ATOM 2027 O O . ARG A 1 259 ? -8.206 -17.425 -13.979 1.00 57.34 259 ARG A O 1
ATOM 2034 N N . GLY A 1 260 ? -7.324 -18.192 -15.902 1.00 56.06 260 GLY A N 1
ATOM 2035 C CA . GLY A 1 260 ? -8.253 -19.315 -16.012 1.00 56.06 260 GLY A CA 1
ATOM 2036 C C . GLY A 1 260 ? -8.458 -19.868 -17.416 1.00 56.06 260 GLY A C 1
ATOM 2037 O O . GLY A 1 260 ? -9.592 -19.940 -17.861 1.00 56.06 260 GLY A O 1
ATOM 2038 N N . LEU A 1 261 ? -7.397 -20.307 -18.094 1.00 55.44 261 LEU A N 1
ATOM 2039 C CA . LEU A 1 261 ? -7.521 -21.368 -19.100 1.00 55.44 261 LEU A CA 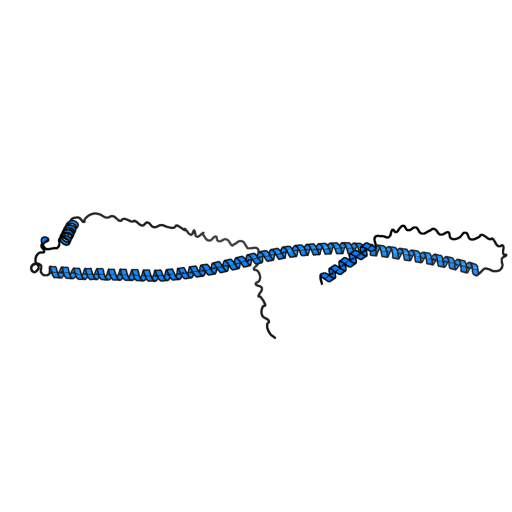1
ATOM 2040 C C . LEU A 1 261 ? -6.553 -22.486 -18.729 1.00 55.44 261 LEU A C 1
ATOM 2042 O O . LEU A 1 261 ? -5.476 -22.648 -19.291 1.00 55.44 261 LEU A O 1
ATOM 2046 N N . GLY A 1 262 ? -6.944 -23.219 -17.690 1.00 50.97 262 GLY A N 1
ATOM 2047 C CA . GLY A 1 262 ? -6.535 -24.601 -17.541 1.00 50.97 262 GLY A CA 1
ATOM 2048 C C . GLY A 1 262 ? -7.513 -25.492 -18.307 1.00 50.97 262 GLY A C 1
ATOM 2049 O O . GLY A 1 262 ? -8.721 -25.322 -18.152 1.00 50.97 262 GLY A O 1
ATOM 2050 N N . LYS A 1 263 ? -6.936 -26.481 -19.004 1.00 51.97 263 LYS A N 1
ATOM 2051 C CA . LYS A 1 263 ? -7.528 -27.687 -19.620 1.00 51.97 263 LYS A CA 1
ATOM 2052 C C . LYS A 1 263 ? -8.079 -27.514 -21.045 1.00 51.97 263 LYS A C 1
ATOM 2054 O O . LYS A 1 263 ? -9.173 -26.992 -21.222 1.00 51.97 263 LYS A O 1
ATOM 2059 N N . CYS A 1 264 ? -7.323 -27.990 -22.039 1.00 42.78 264 CYS A N 1
ATOM 2060 C CA . CYS A 1 264 ? -7.424 -29.343 -22.613 1.00 42.78 264 CYS A CA 1
ATOM 2061 C C . CYS A 1 264 ? -6.088 -29.723 -23.264 1.00 42.78 264 CYS A C 1
ATOM 2063 O O . CYS A 1 264 ? -5.433 -28.806 -23.806 1.00 42.78 264 CYS A O 1
#

Radius of gyration: 64.16 Å; Cα contacts (8 Å, |Δi|>4): 3; chains: 1; bounding box: 130×54×184 Å

Solvent-accessible surface area (backbone atoms only — not comparable to full-atom values): 16616 Å² total; per-residue (Å²): 110,74,74,60,51,56,56,50,55,57,49,57,58,56,59,60,66,73,68,80,78,73,79,86,83,70,86,75,79,91,73,89,82,74,95,71,80,91,74,85,76,90,74,80,96,73,90,71,76,63,66,57,55,53,52,53,53,49,53,53,52,50,52,52,49,52,51,52,52,51,51,53,48,51,54,51,50,52,53,48,54,52,51,51,52,50,52,51,53,50,50,52,53,49,52,56,49,50,54,50,50,52,56,50,50,55,53,47,51,55,49,51,54,48,50,52,51,50,54,52,52,49,53,54,49,53,55,50,49,51,53,50,50,54,52,49,52,51,51,50,52,51,53,52,50,50,50,55,52,50,52,52,52,50,52,51,50,53,49,51,53,54,50,52,54,55,50,52,55,47,52,53,51,53,50,51,52,51,52,52,61,56,64,75,45,66,89,81,51,82,81,84,56,71,84,80,48,60,68,77,53,39,55,50,52,57,50,52,66,57,47,77,79,62,76,78,82,79,91,78,90,79,84,82,76,89,70,87,75,81,80,78,73,78,79,80,71,79,83,73,95,61,85,76,84,80,71,94,66,77,83,78,78,84,76,78,78,90,80,80,86,79,86,134

Mean predicted aligned error: 20.76 Å

Foldseek 3Di:
DVVVVVVVVVVVVVVVVVPPDDDPPPDDDDDDPDPDDPPDDDDDDDDDPPVVVVVVVVVVVVVVVVVVVVVVVVVVVVVVVVVVVVVVVVVVVVVVVVVVVVVVVVVVVVVVVVVVVVVVVVVVVVVVVVVVVVVVVVVVVVVVVVVVVVVVVVVVVVVVVVVVVVVVVVVVVVVVVVVVVCVVCVPVDDDDDLVVDPPVVSVVVVVVVVVVVPPDDDDDDDPPDPDPDPPPPPPPDPPDPDDDPDDPDDPPDDDDDPPDDDDD

Sequence (264 aa):
YARALEGWLIGCQRESASVQGRDPRRQCPEEDLGKLARVGFSIEPHRVGEGFHLQQNCEVQLAAEIEVLKSALADKHSQLLAMESACLQESDRQVELEDSIIAWQDKYERLYESHKRVQKLNQNLEDKLLKLVDRNSGERAQLTSDVATLSVRLAQANYNIQSLKREIERYKTDISVAIQLLQCKPDSFVSPKLSSLPIEIQSKVATYMRLDTNSHSDSEGSTSGVGMATTNSYHVLPASDSPPPICPFPPTAMVYSMRGLGKC